Protein AF-A0A353BAT6-F1 (afdb_monomer_lite)

Structure (mmCIF, N/CA/C/O backbone):
data_AF-A0A353BAT6-F1
#
_entry.id   AF-A0A353BAT6-F1
#
loop_
_atom_site.group_PDB
_atom_site.id
_atom_site.type_symbol
_atom_site.label_atom_id
_atom_site.label_alt_id
_atom_site.label_comp_id
_atom_site.label_asym_id
_atom_site.label_entity_id
_atom_site.label_seq_id
_atom_site.pdbx_PDB_ins_code
_atom_site.Cartn_x
_atom_site.Cartn_y
_atom_site.Cartn_z
_atom_site.occupancy
_atom_site.B_iso_or_equiv
_atom_site.auth_seq_id
_atom_site.auth_comp_id
_atom_site.auth_asym_id
_atom_site.auth_atom_id
_atom_site.pdbx_PDB_model_num
ATOM 1 N N . SER A 1 1 ? 47.084 43.615 -26.517 1.00 55.78 1 SER A N 1
ATOM 2 C CA . SER A 1 1 ? 46.886 42.413 -25.676 1.00 55.78 1 SER A CA 1
ATOM 3 C C . SER A 1 1 ? 45.523 42.350 -24.973 1.00 55.78 1 SER A C 1
ATOM 5 O O . SER A 1 1 ? 45.036 41.247 -24.780 1.00 55.78 1 SER A O 1
ATOM 7 N N . LYS A 1 2 ? 44.851 43.468 -24.634 1.00 54.75 2 LYS A N 1
ATOM 8 C CA . LYS A 1 2 ? 43.545 43.453 -23.928 1.00 54.75 2 LYS A CA 1
ATOM 9 C C . LYS A 1 2 ? 42.375 42.831 -24.721 1.00 54.75 2 LYS A C 1
ATOM 11 O O . LYS A 1 2 ? 41.556 42.134 -24.139 1.00 54.75 2 LYS A O 1
ATOM 16 N N . LEU A 1 3 ? 42.340 43.017 -26.044 1.00 58.06 3 LEU A N 1
ATOM 17 C CA . LEU A 1 3 ? 41.333 42.414 -26.938 1.00 58.06 3 LEU A CA 1
ATOM 18 C C . LEU A 1 3 ? 41.473 40.888 -27.070 1.00 58.06 3 LEU A C 1
ATOM 20 O O . LEU A 1 3 ? 40.476 40.185 -27.174 1.00 58.06 3 LEU A O 1
ATOM 24 N N . LEU A 1 4 ? 42.703 40.375 -27.002 1.00 57.44 4 LEU A N 1
ATOM 25 C CA . LEU A 1 4 ? 42.977 38.941 -27.106 1.00 57.44 4 LEU A CA 1
ATOM 26 C C . LEU A 1 4 ? 42.593 38.205 -25.811 1.00 57.44 4 LEU A C 1
ATOM 28 O O . LEU A 1 4 ? 42.039 37.114 -25.862 1.00 57.44 4 LEU A O 1
ATOM 32 N N . MET A 1 5 ? 42.789 38.851 -24.655 1.00 57.47 5 MET A N 1
ATOM 33 C CA . MET A 1 5 ? 42.330 38.340 -23.357 1.00 57.47 5 MET A CA 1
ATOM 34 C C . MET A 1 5 ? 40.798 38.287 -23.253 1.00 57.47 5 MET A C 1
ATOM 36 O O . MET A 1 5 ? 40.259 37.340 -22.689 1.00 57.47 5 MET A O 1
ATOM 40 N N . ALA A 1 6 ? 40.088 39.266 -23.826 1.00 59.84 6 ALA A N 1
ATOM 41 C CA . ALA A 1 6 ? 38.624 39.270 -23.841 1.00 59.84 6 ALA A CA 1
ATOM 42 C C . ALA A 1 6 ? 38.049 38.145 -24.722 1.00 59.84 6 ALA A C 1
ATOM 44 O O . ALA A 1 6 ? 37.084 37.495 -24.334 1.00 59.84 6 ALA A O 1
ATOM 45 N N . LEU A 1 7 ? 38.677 37.865 -25.868 1.00 57.59 7 LEU A N 1
ATOM 46 C CA . LEU A 1 7 ? 38.260 36.790 -26.774 1.00 57.59 7 LEU A CA 1
ATOM 47 C C . LEU A 1 7 ? 38.462 35.396 -26.162 1.00 57.59 7 LEU A C 1
ATOM 49 O O . LEU A 1 7 ? 37.557 34.571 -26.232 1.00 57.59 7 LEU A O 1
ATOM 53 N N . VAL A 1 8 ? 39.591 35.168 -25.482 1.00 62.56 8 VAL A N 1
ATOM 54 C CA . VAL A 1 8 ? 39.873 33.900 -24.783 1.00 62.56 8 VAL A CA 1
ATOM 55 C C . VAL A 1 8 ? 38.918 33.678 -23.599 1.00 62.56 8 VAL A C 1
ATOM 57 O O . VAL A 1 8 ? 38.458 32.556 -23.378 1.00 62.56 8 VAL A O 1
ATOM 60 N N . ALA A 1 9 ? 38.555 34.740 -22.870 1.00 57.78 9 ALA A N 1
ATOM 61 C CA . ALA A 1 9 ? 37.595 34.660 -21.767 1.00 57.78 9 ALA A CA 1
ATOM 62 C C . ALA A 1 9 ? 36.164 34.337 -22.241 1.00 57.78 9 ALA A C 1
ATOM 64 O O . ALA A 1 9 ? 35.452 33.587 -21.576 1.00 57.78 9 ALA A O 1
ATOM 65 N N . ILE A 1 10 ? 35.756 34.849 -23.408 1.00 58.56 10 ILE A N 1
ATOM 66 C CA . ILE A 1 10 ? 34.433 34.575 -23.991 1.00 58.56 10 ILE A CA 1
ATOM 67 C C . ILE A 1 10 ? 34.359 33.139 -24.533 1.00 58.56 10 ILE A C 1
ATOM 69 O O . ILE A 1 10 ? 33.348 32.465 -24.342 1.00 58.56 10 ILE A O 1
ATOM 73 N N . THR A 1 11 ? 35.435 32.618 -25.132 1.00 58.03 11 THR A N 1
ATOM 74 C CA . THR A 1 11 ? 35.464 31.226 -25.615 1.00 58.03 11 THR A CA 1
ATOM 75 C C . THR A 1 11 ? 35.506 30.202 -24.478 1.00 58.03 11 THR A C 1
ATOM 77 O O . THR A 1 11 ? 34.899 29.139 -24.598 1.00 58.03 11 THR A O 1
ATOM 80 N N . ALA A 1 12 ? 36.137 30.521 -23.343 1.00 54.91 12 ALA A N 1
ATOM 81 C CA . ALA A 1 12 ? 36.239 29.610 -22.197 1.00 54.91 12 ALA A CA 1
ATOM 82 C C . ALA A 1 12 ? 34.899 29.374 -21.466 1.00 54.91 12 ALA A C 1
ATOM 84 O O . ALA A 1 12 ? 34.711 28.331 -20.846 1.00 54.91 12 ALA A O 1
ATOM 85 N N . LEU A 1 13 ? 33.938 30.299 -21.579 1.00 54.69 13 LEU A N 1
ATOM 86 C CA . LEU A 1 13 ? 32.593 30.162 -20.998 1.00 54.69 13 LEU A CA 1
ATOM 87 C C . LEU A 1 13 ? 31.660 29.251 -21.818 1.00 54.69 13 LEU A C 1
ATOM 89 O O . LEU A 1 13 ? 30.597 28.866 -21.337 1.00 54.69 13 LEU A O 1
ATOM 93 N N . SER A 1 14 ? 32.044 28.898 -23.049 1.00 54.59 14 SER A N 1
ATOM 94 C CA . SER A 1 14 ? 31.193 28.132 -23.971 1.00 54.59 14 SER A CA 1
ATOM 95 C C . SER A 1 14 ? 31.355 26.609 -23.866 1.00 54.59 14 SER A C 1
ATOM 97 O O . SER A 1 14 ? 30.465 25.870 -24.282 1.00 54.59 14 SER A O 1
ATOM 99 N N . GLN A 1 15 ? 32.446 26.120 -23.266 1.00 54.44 15 GLN A N 1
ATOM 100 C CA . GLN A 1 15 ? 32.788 24.688 -23.274 1.00 54.44 15 GLN A CA 1
ATOM 101 C C . GLN A 1 15 ? 32.347 23.918 -22.017 1.00 54.44 15 GLN A C 1
ATOM 103 O O . GLN A 1 15 ? 32.260 22.695 -22.047 1.00 54.44 15 GLN A O 1
ATOM 108 N N . THR A 1 16 ? 32.000 24.603 -20.926 1.00 56.38 16 THR A N 1
ATOM 109 C CA . THR A 1 16 ? 31.565 23.981 -19.656 1.00 56.38 16 THR A CA 1
ATOM 110 C C . THR A 1 16 ? 30.060 24.109 -19.382 1.00 56.38 16 THR A C 1
ATOM 112 O O . THR A 1 16 ? 29.566 23.587 -18.383 1.00 56.38 16 THR A O 1
ATOM 115 N N . GLY A 1 17 ? 29.302 24.761 -20.271 1.00 54.66 17 GLY A N 1
ATOM 116 C CA . GLY A 1 17 ? 27.904 25.138 -20.024 1.00 54.66 17 GLY A CA 1
ATOM 117 C C . GLY A 1 17 ? 26.850 24.059 -20.297 1.00 54.66 17 GLY A C 1
ATOM 118 O O . GLY A 1 17 ? 25.828 24.032 -19.617 1.00 54.66 17 GLY A O 1
ATOM 119 N N . CYS A 1 18 ? 27.067 23.142 -21.244 1.00 55.41 18 CYS A N 1
ATOM 120 C CA . CYS A 1 18 ? 26.008 22.196 -21.627 1.00 55.41 18 CYS A CA 1
ATOM 121 C C . CYS A 1 18 ? 25.827 21.067 -20.606 1.00 55.41 18 CYS A C 1
ATOM 123 O O . CYS A 1 18 ? 24.697 20.731 -20.269 1.00 55.41 18 CYS A O 1
ATOM 125 N N . SER A 1 19 ? 26.911 20.528 -20.045 1.00 61.25 19 SER A N 1
ATOM 126 C CA . SER A 1 19 ? 26.825 19.424 -19.080 1.00 61.25 19 SER A CA 1
ATOM 127 C C . SER A 1 19 ? 26.261 19.874 -17.732 1.00 61.25 19 SER A C 1
ATOM 129 O O . SER A 1 19 ? 25.495 19.142 -17.121 1.00 61.25 19 SER A O 1
ATOM 131 N N . VAL A 1 20 ? 26.579 21.088 -17.269 1.00 62.16 20 VAL A N 1
ATOM 132 C CA . VAL A 1 20 ? 26.078 21.612 -15.984 1.00 62.16 20 VAL A CA 1
ATOM 133 C C . VAL A 1 20 ? 24.604 22.007 -16.082 1.00 62.16 20 VAL A C 1
ATOM 135 O O . VAL A 1 20 ? 23.833 21.704 -15.175 1.00 62.16 20 VAL A O 1
ATOM 138 N N . VAL A 1 21 ? 24.183 22.614 -17.197 1.00 60.53 21 VAL A N 1
ATOM 139 C CA . VAL A 1 21 ? 22.768 22.940 -17.435 1.00 60.53 21 VAL A CA 1
ATOM 140 C C . VAL A 1 21 ? 21.954 21.677 -17.717 1.00 60.53 21 VAL A C 1
ATOM 142 O O . VAL A 1 21 ? 20.852 21.556 -17.193 1.00 60.53 21 VAL A O 1
ATOM 145 N N . HIS A 1 22 ? 22.495 20.700 -18.454 1.00 59.00 22 HIS A N 1
ATOM 146 C CA . HIS A 1 22 ? 21.831 19.413 -18.671 1.00 59.00 22 HIS A CA 1
ATOM 147 C C . HIS A 1 22 ? 21.697 18.628 -17.366 1.00 59.00 22 HIS A C 1
ATOM 149 O O . HIS A 1 22 ? 20.592 18.193 -17.063 1.00 59.00 22 HIS A O 1
ATOM 155 N N . ASN A 1 23 ? 22.761 18.520 -16.558 1.00 62.47 23 ASN A N 1
ATOM 156 C CA . ASN A 1 23 ? 22.737 17.838 -15.258 1.00 62.47 23 ASN A CA 1
ATOM 157 C C . ASN A 1 23 ? 21.857 18.566 -14.233 1.00 62.47 23 ASN A C 1
ATOM 159 O O . ASN A 1 23 ? 21.165 17.919 -13.455 1.00 62.47 23 ASN A O 1
ATOM 163 N N . GLY A 1 24 ? 21.839 19.903 -14.242 1.00 60.44 24 GLY A N 1
ATOM 164 C CA . GLY A 1 24 ? 20.948 20.709 -13.406 1.00 60.44 24 GLY A CA 1
ATOM 165 C C . GLY A 1 24 ? 19.482 20.574 -13.820 1.00 60.44 24 GLY A C 1
ATOM 166 O O . GLY A 1 24 ? 18.617 20.378 -12.970 1.00 60.44 24 GLY A O 1
ATOM 167 N N . TYR A 1 25 ? 19.200 20.592 -15.126 1.00 61.31 25 TYR A N 1
ATOM 168 C CA . TYR A 1 25 ? 17.867 20.334 -15.668 1.00 61.31 25 TYR A CA 1
ATOM 169 C C . TYR A 1 25 ? 17.416 18.907 -15.354 1.00 61.31 25 TYR A C 1
ATOM 171 O O . TYR A 1 25 ? 16.316 18.740 -14.848 1.00 61.31 25 TYR A O 1
ATOM 179 N N . THR A 1 26 ? 18.268 17.890 -15.537 1.00 60.00 26 THR A N 1
ATOM 180 C CA . THR A 1 26 ? 17.927 16.508 -15.154 1.00 60.00 26 THR A CA 1
ATOM 181 C C . THR A 1 26 ? 17.758 16.350 -13.651 1.00 60.00 26 THR A C 1
ATOM 183 O O . THR A 1 26 ? 16.855 15.635 -13.239 1.00 60.00 26 THR A O 1
ATOM 186 N N . ALA A 1 27 ? 18.559 17.014 -12.816 1.00 60.03 27 ALA A N 1
ATOM 187 C CA . ALA A 1 27 ? 18.378 16.995 -11.364 1.00 60.03 27 ALA A CA 1
ATOM 188 C C . ALA A 1 27 ? 17.037 17.620 -10.944 1.00 60.03 27 ALA A C 1
ATOM 190 O O . ALA A 1 27 ? 16.387 17.117 -10.031 1.00 60.03 27 ALA A O 1
ATOM 191 N N . LEU A 1 28 ? 16.593 18.665 -11.651 1.00 56.09 28 LEU A N 1
ATOM 192 C CA . LEU A 1 28 ? 15.302 19.314 -11.436 1.00 56.09 28 LEU A CA 1
ATOM 193 C C . LEU A 1 28 ? 14.130 18.585 -12.112 1.00 56.09 28 LEU A C 1
ATOM 195 O O . LEU A 1 28 ? 13.014 18.693 -11.641 1.00 56.09 28 LEU A O 1
ATOM 199 N N . THR A 1 29 ? 14.297 17.832 -13.198 1.00 57.88 29 THR A N 1
ATOM 200 C CA . THR A 1 29 ? 13.184 17.081 -13.818 1.00 57.88 29 THR A CA 1
ATOM 201 C C . THR A 1 29 ? 13.054 15.662 -13.284 1.00 57.88 29 THR A C 1
ATOM 203 O O . THR A 1 29 ? 11.968 15.095 -13.325 1.00 57.88 29 THR A O 1
ATOM 206 N N . ARG A 1 30 ? 14.112 15.114 -12.676 1.00 55.62 30 ARG A N 1
ATOM 207 C CA . ARG A 1 30 ? 14.091 13.887 -11.855 1.00 55.62 30 ARG A CA 1
ATOM 208 C C . ARG A 1 30 ? 13.416 14.114 -10.485 1.00 55.62 30 ARG A C 1
ATOM 210 O O . ARG A 1 30 ? 13.585 13.321 -9.565 1.00 55.62 30 ARG A O 1
ATOM 217 N N . ASN A 1 31 ? 12.665 15.215 -10.379 1.00 55.59 31 ASN A N 1
ATOM 218 C CA . ASN A 1 31 ? 11.924 15.744 -9.241 1.00 55.59 31 ASN A CA 1
ATOM 219 C C . ASN A 1 31 ? 11.005 14.690 -8.599 1.00 55.59 31 ASN A C 1
ATOM 221 O O . ASN A 1 31 ? 9.977 14.306 -9.161 1.00 55.59 31 ASN A O 1
ATOM 225 N N . GLY A 1 32 ? 11.360 14.285 -7.378 1.00 59.75 32 GLY A N 1
ATOM 226 C CA . GLY A 1 32 ? 10.663 13.264 -6.593 1.00 59.75 32 GLY A CA 1
ATOM 227 C C . GLY A 1 32 ? 9.208 13.597 -6.260 1.00 59.75 32 GLY A C 1
ATOM 228 O O . GLY A 1 32 ? 8.381 12.703 -6.216 1.00 59.75 32 GLY A O 1
ATOM 229 N N . THR A 1 33 ? 8.821 14.869 -6.146 1.00 60.47 33 THR A N 1
ATOM 230 C CA . THR A 1 33 ? 7.466 15.232 -5.684 1.00 60.47 33 THR A CA 1
ATOM 231 C C . THR A 1 33 ? 6.354 14.937 -6.694 1.00 60.47 33 THR A C 1
ATOM 233 O O . THR A 1 33 ? 5.280 14.462 -6.318 1.00 60.47 33 THR A O 1
ATOM 236 N N . TRP A 1 34 ? 6.585 15.179 -7.986 1.00 66.44 34 TRP A N 1
ATOM 237 C CA . TRP A 1 34 ? 5.597 14.852 -9.023 1.00 66.44 34 TRP A CA 1
ATOM 238 C C . TRP A 1 34 ? 5.517 13.347 -9.265 1.00 66.44 34 TRP A C 1
ATOM 240 O O . TRP A 1 34 ? 4.429 12.811 -9.446 1.00 66.44 34 TRP A O 1
ATOM 250 N N . ASN A 1 35 ? 6.650 12.649 -9.209 1.00 70.69 35 ASN A N 1
ATOM 251 C CA . ASN A 1 35 ? 6.657 11.200 -9.345 1.00 70.69 35 ASN A CA 1
ATOM 252 C C . ASN A 1 35 ? 5.929 10.521 -8.170 1.00 70.69 35 ASN A C 1
ATOM 254 O O . ASN A 1 35 ? 5.052 9.686 -8.390 1.00 70.69 35 ASN A O 1
ATOM 258 N N . ASP A 1 36 ? 6.206 10.945 -6.936 1.00 75.06 36 ASP A N 1
ATOM 259 C CA . ASP A 1 36 ? 5.604 10.368 -5.730 1.00 75.06 36 ASP A CA 1
ATOM 260 C C . ASP A 1 36 ? 4.089 10.605 -5.682 1.00 75.06 36 ASP A C 1
ATOM 262 O O . ASP A 1 36 ? 3.314 9.692 -5.390 1.00 75.06 36 ASP A O 1
ATOM 266 N N . THR A 1 37 ? 3.630 11.807 -6.047 1.00 82.25 37 THR A N 1
ATOM 267 C CA . THR A 1 37 ? 2.189 12.108 -6.094 1.00 82.25 37 THR A CA 1
ATOM 268 C C . THR A 1 37 ? 1.457 11.271 -7.143 1.00 82.25 37 THR A C 1
ATOM 270 O O . THR A 1 37 ? 0.371 10.756 -6.865 1.00 82.25 37 THR A O 1
ATOM 273 N N . VAL A 1 38 ? 2.047 11.069 -8.325 1.00 86.31 38 VAL A N 1
ATOM 274 C CA . VAL A 1 38 ? 1.451 10.242 -9.386 1.00 86.31 38 VAL A CA 1
ATOM 275 C C . VAL A 1 38 ? 1.397 8.767 -8.975 1.00 86.31 38 VAL A C 1
ATOM 277 O O . VAL A 1 38 ? 0.369 8.117 -9.186 1.00 86.31 38 VAL A O 1
ATOM 280 N N . VAL A 1 39 ? 2.445 8.241 -8.333 1.00 86.69 39 VAL A N 1
ATOM 281 C CA . VAL A 1 39 ? 2.467 6.862 -7.814 1.00 86.69 39 VAL A CA 1
ATOM 282 C C . VAL A 1 39 ? 1.402 6.661 -6.732 1.00 86.69 39 VAL A C 1
ATOM 284 O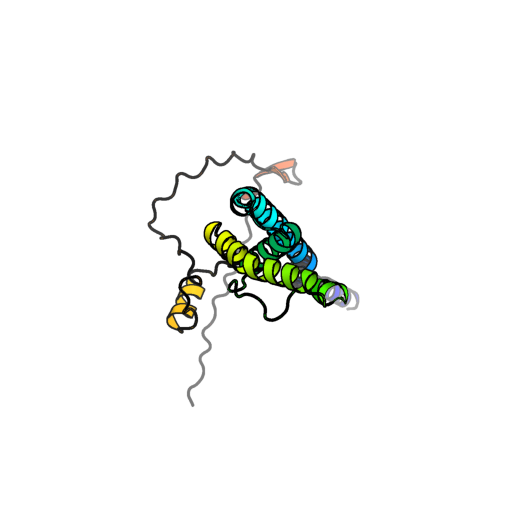 O . VAL A 1 39 ? 0.639 5.694 -6.801 1.00 86.69 39 VAL A O 1
ATOM 287 N N . VAL A 1 40 ? 1.261 7.598 -5.788 1.00 88.25 40 VAL A N 1
ATOM 288 C CA . VAL A 1 40 ? 0.217 7.542 -4.749 1.00 88.25 40 VAL A CA 1
ATOM 289 C C . VAL A 1 40 ? -1.185 7.548 -5.367 1.00 88.25 40 VAL A C 1
ATOM 291 O O . VAL A 1 40 ? -2.033 6.729 -5.002 1.00 88.25 40 VAL A O 1
ATOM 294 N N . LEU A 1 41 ? -1.445 8.423 -6.343 1.00 90.69 41 LEU A N 1
ATOM 295 C CA . LEU A 1 41 ? -2.741 8.491 -7.029 1.00 90.69 41 LEU A CA 1
ATOM 296 C C . LEU A 1 41 ? -3.058 7.211 -7.813 1.00 90.69 41 LEU A C 1
ATOM 298 O O . LEU A 1 41 ? -4.201 6.732 -7.785 1.00 90.69 41 LEU A O 1
ATOM 302 N N . ARG A 1 42 ? -2.054 6.635 -8.485 1.00 92.19 42 ARG A N 1
ATOM 303 C CA . ARG A 1 42 ? -2.158 5.344 -9.177 1.00 92.19 42 ARG A CA 1
ATOM 304 C C . ARG A 1 42 ? -2.552 4.244 -8.194 1.00 92.19 42 ARG A C 1
ATOM 306 O O . ARG A 1 42 ? -3.560 3.568 -8.408 1.00 92.19 42 ARG A O 1
ATOM 313 N N . ASN A 1 43 ? -1.798 4.106 -7.104 1.00 93.25 43 ASN A N 1
ATOM 314 C CA . ASN A 1 43 ? -2.005 3.067 -6.097 1.00 93.25 43 ASN A CA 1
ATOM 315 C C . ASN A 1 43 ? -3.395 3.191 -5.453 1.00 93.25 43 ASN A C 1
ATOM 317 O O . ASN A 1 43 ? -4.128 2.204 -5.371 1.00 93.25 43 ASN A O 1
ATOM 321 N N . ARG A 1 44 ? -3.823 4.417 -5.125 1.00 93.38 44 ARG A N 1
ATOM 322 C CA . ARG A 1 44 ? -5.166 4.709 -4.597 1.00 93.38 44 ARG A CA 1
ATOM 323 C C . ARG A 1 44 ? -6.288 4.346 -5.571 1.00 93.38 44 ARG A C 1
ATOM 325 O O . ARG A 1 44 ? -7.330 3.824 -5.174 1.00 93.38 44 ARG A O 1
ATOM 332 N N . SER A 1 45 ? -6.094 4.623 -6.858 1.00 94.50 45 SER A N 1
ATOM 333 C CA . SER A 1 45 ? -7.085 4.300 -7.889 1.00 94.50 45 SER A CA 1
ATOM 334 C C . SER A 1 45 ? -7.233 2.790 -8.076 1.00 94.50 45 SER A C 1
ATOM 336 O O . SER A 1 45 ? -8.344 2.294 -8.271 1.00 94.50 45 SER A O 1
ATOM 338 N N . PHE A 1 46 ? -6.134 2.039 -8.004 1.00 94.56 46 PHE A N 1
ATOM 339 C CA . PHE A 1 46 ? -6.175 0.582 -8.113 1.00 94.56 46 PHE A CA 1
ATOM 340 C C . PHE A 1 46 ? -6.713 -0.093 -6.866 1.00 94.56 46 PHE A C 1
ATOM 342 O O . PHE A 1 46 ? -7.550 -0.983 -7.011 1.00 94.56 46 PHE A O 1
ATOM 349 N N . SER A 1 47 ? -6.357 0.381 -5.672 1.00 95.31 47 SER A N 1
ATOM 350 C CA . SER A 1 47 ? -6.913 -0.146 -4.423 1.00 95.31 47 SER A CA 1
ATOM 351 C C . SER A 1 47 ? -8.440 -0.032 -4.413 1.00 95.31 47 SER A C 1
ATOM 353 O O . SER A 1 47 ? -9.147 -0.991 -4.095 1.00 95.31 47 SER A O 1
ATOM 355 N N . MET A 1 48 ? -8.975 1.101 -4.880 1.00 95.44 48 MET A N 1
ATOM 356 C CA . MET A 1 48 ? -10.417 1.312 -4.997 1.00 95.44 48 MET A CA 1
ATOM 357 C C . MET A 1 48 ? -11.064 0.413 -6.060 1.00 95.44 48 MET A C 1
ATOM 359 O O . MET A 1 48 ? -12.120 -0.173 -5.813 1.00 95.44 48 MET A O 1
ATOM 363 N N . LYS A 1 49 ? -10.434 0.240 -7.230 1.00 95.75 49 LYS A N 1
ATOM 364 C CA . LYS A 1 49 ? -10.922 -0.697 -8.260 1.00 95.75 49 LYS A CA 1
ATOM 365 C C . LYS A 1 49 ? -10.928 -2.141 -7.750 1.00 95.75 49 LYS A C 1
ATOM 367 O O . LYS A 1 49 ? -11.920 -2.848 -7.935 1.00 95.75 49 LYS A O 1
ATOM 372 N N . ALA A 1 50 ? -9.857 -2.570 -7.088 1.00 95.62 50 ALA A N 1
ATOM 373 C CA . ALA A 1 50 ? -9.733 -3.896 -6.496 1.00 95.62 50 ALA A CA 1
ATOM 374 C C . ALA A 1 50 ? -10.796 -4.128 -5.416 1.00 95.62 50 ALA A C 1
ATOM 376 O O . ALA A 1 50 ? -11.432 -5.185 -5.409 1.00 95.62 50 ALA A O 1
ATOM 377 N N . TRP A 1 51 ? -11.063 -3.120 -4.580 1.00 96.06 51 TRP A N 1
ATOM 378 C CA . TRP A 1 51 ? -12.159 -3.152 -3.618 1.00 96.06 51 TRP A CA 1
ATOM 379 C C . TRP A 1 51 ? -13.508 -3.333 -4.313 1.00 96.06 51 TRP A C 1
ATOM 381 O O . TRP A 1 51 ? -14.243 -4.260 -3.990 1.00 96.06 51 TRP A O 1
ATOM 391 N N . HIS A 1 52 ? -13.836 -2.523 -5.323 1.00 95.75 52 HIS A N 1
ATOM 392 C CA . HIS A 1 52 ? -15.124 -2.630 -6.016 1.00 95.75 52 HIS A CA 1
ATOM 393 C C . HIS A 1 52 ? -15.354 -3.989 -6.683 1.00 95.75 52 HIS A C 1
ATOM 395 O O . HIS A 1 52 ? -16.484 -4.479 -6.676 1.00 95.75 52 HIS A O 1
ATOM 401 N N . ARG A 1 53 ? -14.298 -4.627 -7.200 1.00 95.00 53 ARG A N 1
ATOM 402 C CA . ARG A 1 53 ? -14.368 -5.987 -7.757 1.00 95.00 53 ARG A CA 1
ATOM 403 C C . ARG A 1 53 ? -14.677 -7.039 -6.692 1.00 95.00 53 ARG A C 1
ATOM 405 O O . ARG A 1 53 ? -15.348 -8.022 -6.985 1.00 95.00 53 ARG A O 1
ATOM 412 N N . ARG A 1 54 ? -14.201 -6.844 -5.459 1.00 94.12 54 ARG A N 1
ATOM 413 C CA . ARG A 1 54 ? -14.170 -7.873 -4.405 1.00 94.12 54 ARG A CA 1
ATOM 414 C C . ARG A 1 54 ? -15.146 -7.608 -3.246 1.00 94.12 54 ARG A C 1
ATOM 416 O O . ARG A 1 54 ? -15.457 -8.539 -2.509 1.00 94.12 54 ARG A O 1
ATOM 423 N N . LYS A 1 55 ? -15.710 -6.397 -3.126 1.00 93.69 55 LYS A N 1
ATOM 424 C CA . LYS A 1 55 ? -16.591 -5.961 -2.019 1.00 93.69 55 LYS A CA 1
ATOM 425 C C . LYS A 1 55 ? -17.809 -6.858 -1.798 1.00 93.69 55 LYS A C 1
ATOM 427 O O . LYS A 1 55 ? -18.283 -6.986 -0.677 1.00 93.69 55 LYS A O 1
ATOM 432 N N . HIS A 1 56 ? -18.302 -7.506 -2.855 1.00 92.38 56 HIS A N 1
ATOM 433 C CA . HIS A 1 56 ? -19.448 -8.413 -2.777 1.00 92.38 56 HIS A CA 1
ATOM 434 C C . HIS A 1 56 ? -19.180 -9.626 -1.870 1.00 92.38 56 HIS A C 1
ATOM 436 O O . HIS A 1 56 ? -20.118 -10.165 -1.293 1.00 92.38 56 HIS A O 1
ATOM 442 N N . ARG A 1 57 ? -17.910 -10.021 -1.693 1.00 92.00 57 ARG A N 1
ATOM 443 C CA . ARG A 1 57 ? -17.504 -11.124 -0.806 1.00 92.00 57 ARG A CA 1
ATOM 444 C C . ARG A 1 57 ? -17.542 -10.756 0.676 1.00 92.00 57 ARG A C 1
ATOM 446 O O . ARG A 1 57 ? -17.582 -11.643 1.518 1.00 92.00 57 ARG A O 1
ATOM 453 N N . PHE A 1 58 ? -17.568 -9.463 0.985 1.00 91.25 58 PHE A N 1
ATOM 454 C CA . PHE A 1 58 ? -17.508 -8.925 2.345 1.00 91.25 58 PHE A CA 1
ATOM 455 C C . PHE A 1 58 ? -18.831 -8.264 2.758 1.00 91.25 58 PHE A C 1
ATOM 457 O O . PHE A 1 58 ? -18.872 -7.421 3.647 1.00 91.25 58 PHE A O 1
ATOM 464 N N . CYS A 1 59 ? -19.946 -8.648 2.123 1.00 88.00 59 CYS A N 1
ATOM 465 C CA . CYS A 1 59 ? -21.259 -8.042 2.357 1.00 88.00 59 CYS A CA 1
ATOM 466 C C . CYS A 1 59 ? -21.797 -8.234 3.786 1.00 88.00 59 CYS A C 1
ATOM 468 O O . CYS A 1 59 ? -22.635 -7.454 4.228 1.00 88.00 59 CYS A O 1
ATOM 470 N N . ARG A 1 60 ? -21.304 -9.253 4.500 1.00 89.62 60 ARG A N 1
ATOM 471 C CA . ARG A 1 60 ? -21.684 -9.580 5.882 1.00 89.62 60 ARG A CA 1
ATOM 472 C C . ARG A 1 60 ? -20.864 -8.842 6.938 1.00 89.62 60 ARG A C 1
ATOM 474 O O . ARG A 1 60 ? -21.179 -8.959 8.118 1.00 89.62 60 ARG A O 1
ATOM 481 N N . GLU A 1 61 ? -19.832 -8.106 6.533 1.00 91.12 61 GLU A N 1
ATOM 482 C CA . GLU A 1 61 ? -19.011 -7.348 7.468 1.00 91.12 61 GLU A CA 1
ATOM 483 C C . GLU A 1 61 ? -19.805 -6.164 8.027 1.00 91.12 61 GLU A C 1
ATOM 485 O O . GLU A 1 61 ? -20.395 -5.387 7.271 1.00 91.12 61 GLU A O 1
ATOM 490 N N . LYS A 1 62 ? -19.824 -6.016 9.356 1.00 93.12 62 LYS A N 1
ATOM 491 C CA . LYS A 1 62 ? -20.609 -4.969 10.026 1.00 93.12 62 LYS A CA 1
ATOM 492 C C . LYS A 1 62 ? -19.993 -3.591 9.796 1.00 93.12 62 LYS A C 1
ATOM 494 O O . LYS A 1 62 ? -20.709 -2.627 9.533 1.00 93.12 62 LYS A O 1
ATOM 499 N N . TYR A 1 63 ? -18.667 -3.499 9.867 1.00 94.31 63 TYR A N 1
ATOM 500 C CA . TYR A 1 63 ? -17.925 -2.243 9.747 1.00 94.31 63 TYR A CA 1
ATOM 501 C C . TYR A 1 63 ? -17.298 -2.101 8.355 1.00 94.31 63 TYR A C 1
ATOM 503 O O . TYR A 1 63 ? -16.088 -1.952 8.209 1.00 94.31 63 TYR A O 1
ATOM 511 N N . GLN A 1 64 ? -18.126 -2.131 7.303 1.00 93.69 64 GLN A N 1
ATOM 512 C CA . GLN A 1 64 ? -17.634 -2.129 5.915 1.00 93.69 64 GLN A CA 1
ATOM 513 C C . GLN A 1 64 ? -16.737 -0.944 5.557 1.00 93.69 64 GLN A C 1
ATOM 515 O O . GLN A 1 64 ? -15.860 -1.078 4.707 1.00 93.69 64 GLN A O 1
ATOM 520 N N . ARG A 1 65 ? -16.956 0.226 6.165 1.00 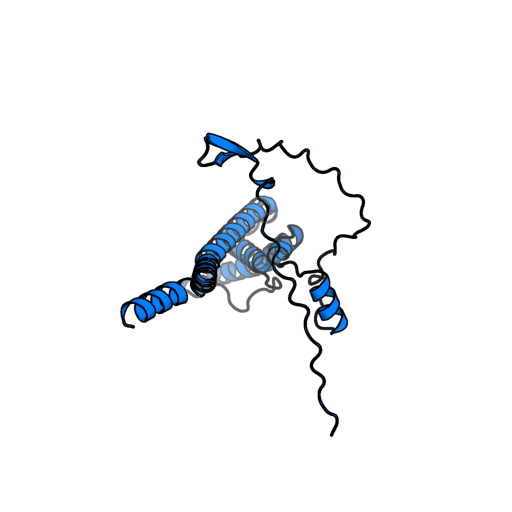94.06 65 ARG A N 1
ATOM 521 C CA . ARG A 1 65 ? -16.135 1.412 5.899 1.00 94.06 65 ARG A CA 1
ATOM 522 C C . ARG A 1 65 ? -14.698 1.199 6.375 1.00 94.06 65 ARG A C 1
ATOM 524 O O . ARG A 1 65 ? -13.769 1.442 5.610 1.00 94.06 65 ARG A O 1
ATOM 531 N N . ASP A 1 66 ? -14.538 0.724 7.605 1.00 95.75 66 ASP A N 1
ATOM 532 C CA . ASP A 1 66 ? -13.238 0.480 8.234 1.00 95.75 66 ASP A CA 1
ATOM 533 C C . ASP A 1 66 ? -12.549 -0.742 7.617 1.00 95.75 66 ASP A C 1
ATOM 535 O O . ASP A 1 66 ? -11.351 -0.713 7.343 1.00 95.75 66 ASP A O 1
ATOM 539 N N . PHE A 1 67 ? -13.331 -1.759 7.244 1.00 96.38 67 PHE A N 1
ATOM 540 C CA . PHE A 1 67 ? -12.851 -2.885 6.449 1.00 96.38 67 PHE A CA 1
ATOM 541 C C . PHE A 1 67 ? -12.341 -2.435 5.068 1.00 96.38 67 PHE A C 1
ATOM 543 O O . PHE A 1 67 ? -11.246 -2.795 4.650 1.00 96.38 67 PHE A O 1
ATOM 550 N N . CYS A 1 68 ? -13.088 -1.593 4.348 1.00 95.88 68 CYS A N 1
ATOM 551 C CA . CYS A 1 68 ? -12.641 -1.022 3.074 1.00 95.88 68 CYS A CA 1
ATOM 552 C C . CYS A 1 68 ? -11.344 -0.216 3.240 1.00 95.88 68 CYS A C 1
ATOM 554 O O . CYS A 1 68 ? -10.442 -0.320 2.408 1.00 95.88 68 CYS A O 1
ATOM 556 N N . ALA A 1 69 ? -11.232 0.570 4.315 1.00 96.06 69 ALA A N 1
ATOM 557 C CA . ALA A 1 69 ? -10.021 1.324 4.618 1.00 96.06 69 ALA A CA 1
ATOM 558 C C . ALA A 1 69 ? -8.816 0.396 4.850 1.00 96.06 69 ALA A C 1
ATOM 560 O O . ALA A 1 69 ? -7.764 0.631 4.257 1.00 96.06 69 ALA A O 1
ATOM 561 N N . GLY A 1 70 ? -8.983 -0.685 5.618 1.00 96.38 70 GLY A N 1
ATOM 562 C CA . GLY A 1 70 ? -7.934 -1.684 5.849 1.00 96.38 70 GLY A CA 1
ATOM 563 C C . GLY A 1 70 ? -7.536 -2.428 4.579 1.00 96.38 70 GLY A C 1
ATOM 564 O O . GLY A 1 70 ? -6.353 -2.525 4.260 1.00 96.38 70 GLY A O 1
ATOM 565 N N . PHE A 1 71 ? -8.518 -2.854 3.780 1.00 97.12 71 PHE A N 1
ATOM 566 C CA . PHE A 1 71 ? -8.282 -3.483 2.479 1.00 97.12 71 PHE A CA 1
ATOM 567 C C . PHE A 1 71 ? -7.468 -2.573 1.555 1.00 97.12 71 PHE A C 1
ATOM 569 O O . PHE A 1 71 ? -6.509 -2.999 0.915 1.00 97.12 71 PHE A O 1
ATOM 576 N N . ARG A 1 72 ? -7.837 -1.293 1.471 1.00 96.44 72 ARG A N 1
ATOM 577 C CA . ARG A 1 72 ? -7.117 -0.342 0.625 1.00 96.44 72 ARG A CA 1
ATOM 578 C C . ARG A 1 72 ? -5.704 -0.084 1.135 1.00 96.44 72 ARG A C 1
ATOM 580 O O . ARG A 1 72 ? -4.798 -0.044 0.313 1.00 96.44 72 ARG A O 1
ATOM 587 N N . ALA A 1 73 ? -5.516 0.026 2.450 1.00 95.62 73 ALA A N 1
ATOM 588 C CA . ALA A 1 73 ? -4.199 0.202 3.055 1.00 95.62 73 ALA A CA 1
ATOM 589 C C . ALA A 1 73 ? -3.261 -0.975 2.745 1.00 95.62 73 ALA A C 1
ATOM 591 O O . ALA A 1 73 ? -2.138 -0.750 2.302 1.00 95.62 73 ALA A O 1
ATOM 592 N N . GLY A 1 74 ? -3.736 -2.218 2.881 1.00 95.25 74 GLY A N 1
ATOM 593 C CA . GLY A 1 74 ? -2.947 -3.405 2.530 1.00 95.25 74 GLY A CA 1
ATOM 594 C C . GLY A 1 74 ? -2.589 -3.465 1.045 1.00 95.25 74 GLY A C 1
ATOM 595 O O . GLY A 1 74 ? -1.454 -3.772 0.685 1.00 95.25 74 GLY A O 1
ATOM 596 N N . TYR A 1 75 ? -3.530 -3.097 0.170 1.00 96.12 75 TYR A N 1
ATOM 597 C CA . TYR A 1 75 ? -3.275 -3.030 -1.270 1.00 96.12 75 TYR A CA 1
ATOM 598 C C . TYR A 1 75 ? -2.230 -1.962 -1.616 1.00 96.12 75 TYR A C 1
ATOM 600 O O . TYR A 1 75 ? -1.311 -2.208 -2.391 1.00 96.12 75 TYR A O 1
ATOM 608 N N . GLU A 1 76 ? -2.375 -0.762 -1.048 1.00 94.56 76 GLU A N 1
ATOM 609 C CA . GLU A 1 76 ? -1.470 0.366 -1.273 1.00 94.56 76 GLU A CA 1
ATOM 610 C C . GLU A 1 76 ? -0.066 0.083 -0.709 1.00 94.56 76 GLU A C 1
ATOM 612 O O . GLU A 1 76 ? 0.911 0.503 -1.327 1.00 94.56 76 GLU A O 1
ATOM 617 N N . ALA A 1 77 ? 0.055 -0.682 0.384 1.00 92.69 77 ALA A N 1
ATOM 618 C CA . ALA A 1 77 ? 1.337 -1.114 0.945 1.00 92.69 77 ALA A CA 1
ATOM 619 C C . ALA A 1 77 ? 2.119 -2.004 -0.035 1.00 92.69 77 ALA A C 1
ATOM 621 O O . ALA A 1 77 ? 3.245 -1.670 -0.413 1.00 92.69 77 ALA A O 1
ATOM 622 N N . VAL A 1 78 ? 1.497 -3.074 -0.538 1.00 93.00 78 VAL A N 1
ATOM 623 C CA . VAL A 1 78 ? 2.112 -3.958 -1.546 1.00 93.00 78 VAL A CA 1
ATOM 624 C C . VAL A 1 78 ? 2.391 -3.199 -2.845 1.00 93.00 78 VAL A C 1
ATOM 626 O O . VAL A 1 78 ? 3.478 -3.290 -3.413 1.00 93.00 78 VAL A O 1
ATOM 629 N N . ALA A 1 79 ? 1.452 -2.354 -3.282 1.00 91.25 79 ALA A N 1
ATOM 630 C CA . ALA A 1 79 ? 1.621 -1.496 -4.454 1.00 91.25 79 ALA A CA 1
ATOM 631 C C . ALA A 1 79 ? 2.681 -0.399 -4.275 1.00 91.25 79 ALA A C 1
ATOM 633 O O . ALA A 1 79 ? 2.977 0.302 -5.241 1.00 91.25 79 ALA A O 1
ATOM 634 N N . SER A 1 80 ? 3.237 -0.220 -3.075 1.00 88.38 80 SER A N 1
ATOM 635 C CA . SER A 1 80 ? 4.364 0.679 -2.784 1.00 88.38 80 SER A CA 1
ATOM 636 C C . SER A 1 80 ? 5.674 -0.085 -2.543 1.00 88.38 80 SER A C 1
ATOM 638 O O . SER A 1 80 ? 6.710 0.539 -2.351 1.00 88.38 80 SER A O 1
ATOM 640 N N . GLY A 1 81 ? 5.652 -1.422 -2.616 1.00 85.94 81 GLY A N 1
ATOM 641 C CA . GLY A 1 81 ? 6.827 -2.281 -2.443 1.00 85.94 81 GLY A CA 1
ATOM 642 C C . GLY A 1 81 ? 7.022 -2.843 -1.032 1.00 85.94 81 GLY A C 1
ATOM 643 O O . GLY A 1 81 ? 8.092 -3.375 -0.755 1.00 85.94 81 GLY A O 1
ATOM 644 N N . SER A 1 82 ? 6.029 -2.740 -0.139 1.00 85.75 82 SER A N 1
ATOM 645 C CA . SER A 1 82 ? 6.050 -3.478 1.133 1.00 85.75 82 SER A CA 1
ATOM 646 C C . SER A 1 82 ? 5.705 -4.955 0.913 1.00 85.75 82 SER A C 1
ATOM 648 O O . SER A 1 82 ? 5.039 -5.330 -0.050 1.00 85.75 82 SER A O 1
ATOM 650 N N . ASP A 1 83 ? 6.154 -5.780 1.851 1.00 84.00 83 ASP A N 1
ATOM 651 C CA . ASP A 1 83 ? 5.852 -7.203 2.018 1.00 84.00 83 ASP A CA 1
ATOM 652 C C . ASP A 1 83 ? 4.369 -7.534 2.278 1.00 84.00 83 ASP A C 1
ATOM 654 O O . ASP A 1 83 ? 4.009 -8.705 2.353 1.00 84.00 83 ASP A O 1
ATOM 658 N N . GLY A 1 84 ? 3.496 -6.532 2.432 1.00 84.50 84 GLY A N 1
ATOM 659 C CA . GLY A 1 84 ? 2.081 -6.758 2.727 1.00 84.50 84 GLY A CA 1
ATOM 660 C C . GLY A 1 84 ? 1.824 -7.242 4.156 1.00 84.50 84 GLY A C 1
ATOM 661 O O . GLY A 1 84 ? 0.706 -7.662 4.468 1.00 84.50 84 GLY A O 1
ATOM 662 N N . CYS A 1 85 ? 2.824 -7.156 5.039 1.00 90.44 85 CYS A N 1
ATOM 663 C CA . CYS A 1 85 ? 2.653 -7.445 6.453 1.00 90.44 85 CYS A CA 1
ATOM 664 C C . CYS A 1 85 ? 1.757 -6.394 7.111 1.00 90.44 85 CYS A C 1
ATOM 666 O O . CYS A 1 85 ? 1.836 -5.195 6.839 1.00 90.44 85 CYS A O 1
ATOM 668 N N . THR A 1 86 ? 0.883 -6.858 8.002 1.00 92.12 86 THR A N 1
ATOM 669 C CA . THR A 1 86 ? -0.020 -5.967 8.734 1.00 92.12 86 THR A CA 1
ATOM 670 C C . THR A 1 86 ? 0.798 -5.084 9.683 1.00 92.12 86 THR A C 1
ATOM 672 O O . THR A 1 86 ? 1.625 -5.616 10.426 1.00 92.12 86 THR A O 1
ATOM 675 N N . PRO A 1 87 ? 0.608 -3.753 9.678 1.00 92.00 87 PRO A N 1
ATOM 676 C CA . PRO A 1 87 ? 1.401 -2.862 10.515 1.00 92.00 87 PRO A CA 1
ATOM 677 C C . PRO A 1 87 ? 1.101 -3.082 12.001 1.00 92.00 87 PRO A C 1
ATOM 679 O O . PRO A 1 87 ? 0.011 -3.509 12.371 1.00 92.00 87 PRO A O 1
ATOM 682 N N . ALA A 1 88 ? 2.064 -2.744 12.862 1.00 91.31 88 ALA A N 1
ATOM 683 C CA . ALA A 1 88 ? 1.920 -2.895 14.313 1.00 91.31 88 ALA A CA 1
ATOM 684 C C . ALA A 1 88 ? 0.855 -1.963 14.920 1.00 91.31 88 ALA A C 1
ATOM 686 O O . ALA A 1 88 ? 0.245 -2.291 15.937 1.00 91.31 88 ALA A O 1
ATOM 687 N N . PHE A 1 89 ? 0.646 -0.800 14.300 1.00 92.38 89 PHE A N 1
ATOM 688 C CA . PHE A 1 89 ? -0.332 0.192 14.728 1.00 92.38 89 PHE A CA 1
ATOM 689 C C . PHE A 1 89 ? -1.243 0.562 13.558 1.00 92.38 89 PHE A C 1
ATOM 691 O O . PHE A 1 89 ? -0.770 0.630 12.418 1.00 92.38 89 PHE A O 1
ATOM 698 N N . PRO A 1 90 ? -2.536 0.829 13.819 1.00 90.81 90 PRO A N 1
ATOM 699 C CA . PRO A 1 90 ? -3.434 1.286 12.778 1.00 90.81 90 PRO A CA 1
ATOM 700 C C . PRO A 1 90 ? -3.119 2.756 12.447 1.00 90.81 90 PRO A C 1
ATOM 702 O O . PRO A 1 90 ? -2.367 3.405 13.180 1.00 90.81 90 PRO A O 1
ATOM 705 N N . PRO A 1 91 ? -3.707 3.312 11.378 1.00 91.88 91 PRO A N 1
ATOM 706 C CA . PRO A 1 91 ? -3.619 4.734 11.065 1.00 91.88 91 PRO A CA 1
ATOM 707 C C . PRO A 1 91 ? -4.061 5.621 12.241 1.00 91.88 91 PRO A C 1
ATOM 709 O O . PRO A 1 91 ? -4.866 5.198 13.078 1.00 91.88 91 PRO A O 1
ATOM 712 N N . SER A 1 92 ? -3.542 6.849 12.310 1.00 92.00 92 SER A N 1
ATOM 713 C CA . SER A 1 92 ? -3.752 7.756 13.449 1.00 92.00 92 SER A CA 1
ATOM 714 C C . SER A 1 92 ? -5.218 8.135 13.670 1.00 92.00 92 SER A C 1
ATOM 716 O O . SER A 1 92 ? -5.606 8.466 14.790 1.00 92.00 92 SER A O 1
ATOM 718 N N . GLU A 1 93 ? -6.063 8.012 12.645 1.00 90.25 93 GLU A N 1
ATOM 719 C CA . GLU A 1 93 ? -7.511 8.182 12.747 1.00 90.25 93 GLU A CA 1
ATOM 720 C C . GLU A 1 93 ? -8.118 7.242 13.799 1.00 90.25 93 GLU A C 1
ATOM 722 O O . GLU A 1 93 ? -9.017 7.646 14.533 1.00 90.25 93 GLU A O 1
ATOM 727 N N . TYR A 1 94 ? -7.569 6.031 13.944 1.00 92.00 94 TYR A N 1
ATOM 728 C CA . TYR A 1 94 ? -8.026 5.010 14.892 1.00 92.00 94 TYR A CA 1
ATOM 729 C C . TYR A 1 94 ? -7.479 5.192 16.315 1.00 92.00 94 TYR A C 1
ATOM 731 O O . TYR A 1 94 ? -7.792 4.397 17.199 1.00 92.00 94 TYR A O 1
ATOM 739 N N . TRP A 1 95 ? -6.645 6.207 16.563 1.00 92.31 95 TRP A N 1
ATOM 740 C CA . TRP A 1 95 ? -6.055 6.459 17.889 1.00 92.31 95 TRP A CA 1
ATOM 741 C C . TRP A 1 95 ? -6.905 7.407 18.739 1.00 92.31 95 TRP A C 1
ATOM 743 O O . TRP A 1 95 ? -6.681 7.551 19.943 1.00 92.31 95 TRP A O 1
ATOM 753 N N . SER A 1 96 ? -7.885 8.060 18.116 1.00 90.88 96 SER A N 1
ATOM 754 C CA . SER A 1 96 ? -8.767 9.019 18.773 1.00 90.88 96 SER A CA 1
ATOM 755 C C . SER A 1 96 ? -9.627 8.363 19.855 1.00 90.88 96 SER A C 1
ATOM 757 O O . SER A 1 96 ? -9.918 7.167 19.814 1.00 90.88 96 SER A O 1
ATOM 759 N N . TRP A 1 97 ? -10.078 9.168 20.821 1.00 90.62 97 TRP A N 1
ATOM 760 C CA . TRP A 1 97 ? -10.884 8.711 21.963 1.00 90.62 97 TRP A CA 1
ATOM 761 C C . TRP A 1 97 ? -12.136 7.914 21.551 1.00 90.62 97 TRP A C 1
ATOM 763 O O . TRP A 1 97 ? -12.548 7.007 22.269 1.00 90.62 97 TRP A O 1
ATOM 773 N N . GLU A 1 98 ? -12.706 8.189 20.372 1.00 88.12 98 GLU A N 1
ATOM 774 C CA . GLU A 1 98 ? -13.867 7.471 19.830 1.00 88.12 98 GLU A CA 1
ATOM 775 C C . GLU A 1 98 ? -13.608 5.964 19.623 1.00 88.12 98 GLU A C 1
ATOM 777 O O . GLU A 1 98 ? -14.526 5.142 19.736 1.00 88.12 98 GLU A O 1
ATOM 782 N N . TYR A 1 99 ? -12.344 5.582 19.408 1.00 89.94 99 TYR A N 1
ATOM 783 C CA . TYR A 1 99 ? -11.925 4.193 19.233 1.00 89.94 99 TYR A CA 1
ATOM 784 C C . TYR A 1 99 ? -11.577 3.478 20.550 1.00 89.94 99 TYR A C 1
ATOM 786 O O . TYR A 1 99 ? -11.360 2.267 20.557 1.00 89.94 99 TYR A O 1
ATOM 794 N N . GLN A 1 100 ? -11.612 4.176 21.692 1.00 91.25 100 GLN A N 1
ATOM 795 C CA . GLN A 1 100 ? -11.405 3.602 23.034 1.00 91.25 100 GLN A CA 1
ATOM 796 C C . GLN A 1 100 ? -12.686 2.984 23.630 1.00 91.25 100 GLN A C 1
ATOM 798 O O . GLN A 1 100 ? -12.804 2.781 24.835 1.00 91.25 100 GLN A O 1
ATOM 803 N N . SER A 1 101 ? -13.663 2.677 22.776 1.00 94.12 101 SER A N 1
ATOM 804 C CA . SER A 1 101 ? -14.919 2.007 23.114 1.00 94.12 101 SER A CA 1
ATOM 805 C C . SER A 1 101 ? -14.955 0.594 22.522 1.00 94.12 101 SER A C 1
ATOM 807 O O . SER A 1 101 ? -14.212 0.290 21.591 1.00 94.12 101 SER A O 1
ATOM 809 N N . ALA A 1 102 ? -15.850 -0.276 23.004 1.00 93.25 102 ALA A N 1
ATOM 810 C CA . ALA A 1 102 ? -16.002 -1.628 22.450 1.00 93.25 102 ALA A CA 1
ATOM 811 C C . ALA A 1 102 ? -16.340 -1.617 20.945 1.00 93.25 102 ALA A C 1
ATOM 813 O O . ALA A 1 102 ? -15.821 -2.425 20.177 1.00 93.25 102 ALA A O 1
ATOM 814 N N . GLU A 1 103 ? -17.177 -0.671 20.506 1.00 93.81 103 GLU A N 1
ATOM 815 C CA . GLU A 1 103 ? -17.491 -0.492 19.086 1.00 93.81 103 GLU A CA 1
ATOM 816 C C . GLU A 1 103 ? -16.279 0.017 18.297 1.00 93.81 103 GLU A C 1
ATOM 818 O O . GLU A 1 103 ? -16.007 -0.459 17.196 1.00 93.81 103 GLU A O 1
ATOM 823 N N . GLY A 1 104 ? -15.536 0.961 18.873 1.00 93.00 104 GLY A N 1
ATOM 824 C CA . GLY A 1 104 ? -14.294 1.481 18.321 1.00 93.00 104 GLY A CA 1
ATOM 825 C C . GLY A 1 104 ? -13.253 0.392 18.078 1.00 93.00 104 GLY A C 1
ATOM 826 O O . GLY A 1 104 ? -12.767 0.228 16.962 1.00 93.00 104 GLY A O 1
ATOM 827 N N . GLN A 1 105 ? -12.989 -0.427 19.093 1.00 94.06 105 GLN A N 1
ATOM 828 C CA . GLN A 1 105 ? -12.079 -1.567 18.985 1.00 94.06 105 GLN A CA 1
ATOM 829 C C . GLN A 1 105 ? -12.544 -2.578 17.930 1.00 94.06 105 GLN A C 1
ATOM 831 O O . GLN A 1 105 ? -11.720 -3.135 17.207 1.00 94.06 105 GLN A O 1
ATOM 836 N N . ALA A 1 106 ? -13.858 -2.772 17.768 1.00 95.19 106 ALA A N 1
ATOM 837 C CA . ALA A 1 106 ? -14.393 -3.626 16.713 1.00 95.19 106 ALA A CA 1
ATOM 838 C C . ALA A 1 106 ? -14.147 -3.054 15.300 1.00 95.19 106 ALA A C 1
ATOM 840 O O . ALA A 1 106 ? -13.831 -3.819 14.390 1.00 95.19 106 ALA A O 1
ATOM 841 N N . LYS A 1 107 ? -14.211 -1.727 15.111 1.00 95.25 107 LYS A N 1
ATOM 842 C CA . LYS A 1 107 ? -13.834 -1.063 13.844 1.00 95.25 107 LYS A CA 1
ATOM 843 C C . LYS A 1 107 ? -12.346 -1.226 13.539 1.00 95.25 107 LYS A C 1
ATOM 845 O O . LYS A 1 107 ? -11.991 -1.571 12.415 1.00 95.25 107 LYS A O 1
ATOM 850 N N . THR A 1 108 ? -11.489 -1.035 14.541 1.00 95.44 108 THR A N 1
ATOM 851 C CA . THR A 1 108 ? -10.038 -1.243 14.408 1.00 95.44 108 THR A CA 1
ATOM 852 C C . THR A 1 108 ? -9.717 -2.704 14.082 1.00 95.44 108 THR A C 1
ATOM 854 O O . THR A 1 108 ? -8.902 -2.983 13.206 1.00 95.44 108 THR A O 1
ATOM 857 N N . SER A 1 109 ? -10.412 -3.650 14.718 1.00 94.88 109 SER A N 1
ATOM 858 C CA . SER A 1 109 ? -10.309 -5.080 14.402 1.00 94.88 109 SER A CA 1
ATOM 859 C C . SER A 1 109 ? -10.734 -5.381 12.958 1.00 94.88 109 SER A C 1
ATOM 861 O O . SER A 1 109 ? -10.020 -6.078 12.236 1.00 94.88 109 SER A O 1
ATOM 863 N N . ALA A 1 110 ? -11.837 -4.787 12.488 1.00 95.56 110 ALA A N 1
ATOM 864 C CA . ALA A 1 110 ? -12.279 -4.926 11.101 1.00 95.56 110 ALA A CA 1
ATOM 865 C C . ALA A 1 110 ? -11.231 -4.390 10.109 1.00 95.56 110 ALA A C 1
ATOM 867 O O . ALA A 1 110 ? -10.943 -5.052 9.111 1.00 95.56 110 ALA A O 1
ATOM 868 N N . TRP A 1 111 ? -10.606 -3.246 10.407 1.00 96.62 111 TRP A N 1
ATOM 869 C CA . TRP A 1 111 ? -9.504 -2.699 9.612 1.00 96.62 111 TRP A CA 1
ATOM 870 C C . TRP A 1 111 ? -8.328 -3.685 9.516 1.00 96.62 111 TRP A C 1
ATOM 872 O O . TRP A 1 111 ? -7.884 -4.010 8.413 1.00 96.62 111 TRP A O 1
ATOM 882 N N . TYR A 1 112 ? -7.884 -4.237 10.651 1.00 96.69 112 TYR A N 1
ATOM 883 C CA . TYR A 1 112 ? -6.797 -5.219 10.689 1.00 96.69 112 TYR A CA 1
ATOM 884 C C . TYR A 1 112 ? -7.129 -6.507 9.935 1.00 96.69 112 TYR A C 1
ATOM 886 O O . TYR A 1 112 ? -6.284 -7.024 9.209 1.00 96.69 112 TYR A O 1
ATOM 894 N N . SER A 1 113 ? -8.364 -7.002 10.047 1.00 95.44 113 SER A N 1
ATOM 895 C CA . SER A 1 113 ? -8.804 -8.203 9.324 1.00 95.44 113 SER A CA 1
ATOM 896 C C . SER A 1 113 ? -8.804 -8.012 7.803 1.00 95.44 113 SER A C 1
ATOM 898 O O . SER A 1 113 ? -8.560 -8.952 7.049 1.00 95.44 113 SER A O 1
ATOM 900 N N . ALA A 1 114 ? -9.037 -6.783 7.336 1.00 96.25 114 ALA A N 1
ATOM 901 C CA . ALA A 1 114 ? -9.119 -6.464 5.920 1.00 96.25 114 ALA A CA 1
ATOM 902 C C . ALA A 1 114 ? -7.755 -6.249 5.258 1.00 96.25 114 ALA A C 1
ATOM 904 O O . ALA A 1 114 ? -7.615 -6.486 4.056 1.00 96.25 114 ALA A O 1
ATOM 905 N N . PHE A 1 115 ? -6.755 -5.808 6.025 1.00 96.88 115 PHE A N 1
ATOM 906 C CA . PHE A 1 115 ? -5.405 -5.536 5.534 1.00 96.88 115 PHE A CA 1
ATOM 907 C C . PHE A 1 115 ? -4.791 -6.704 4.736 1.00 96.88 115 PHE A C 1
ATOM 909 O O . PHE A 1 115 ? -4.450 -6.492 3.567 1.00 96.88 115 PHE A O 1
ATOM 916 N N . PRO A 1 116 ? -4.717 -7.947 5.260 1.00 95.50 116 PRO A N 1
ATOM 917 C CA . PRO A 1 116 ? -4.154 -9.070 4.509 1.00 95.50 116 PRO A CA 1
ATOM 918 C C . PRO A 1 116 ? -4.971 -9.416 3.256 1.00 95.50 116 PRO A C 1
ATOM 920 O O . PRO A 1 116 ? -4.409 -9.836 2.247 1.00 95.50 116 PRO A O 1
ATOM 923 N N . HIS A 1 117 ? -6.291 -9.192 3.259 1.00 95.94 117 HIS A N 1
ATOM 924 C CA . HIS A 1 117 ? -7.113 -9.372 2.057 1.00 95.94 117 HIS A CA 1
ATOM 925 C C . HIS A 1 117 ? -6.774 -8.357 0.960 1.00 9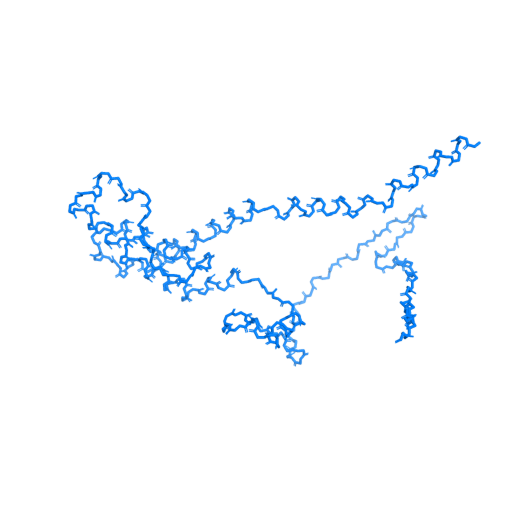5.94 117 HIS A C 1
ATOM 927 O O . HIS A 1 117 ? -6.814 -8.694 -0.225 1.00 95.94 117 HIS A O 1
ATOM 933 N N . GLY A 1 118 ? -6.444 -7.126 1.353 1.00 95.69 118 GLY A N 1
ATOM 934 C CA . GLY A 1 118 ? -5.951 -6.080 0.465 1.00 95.69 118 GLY A CA 1
ATOM 935 C C . GLY A 1 118 ? -4.587 -6.406 -0.129 1.00 95.69 118 GLY A C 1
ATOM 936 O O . GLY A 1 118 ? -4.421 -6.347 -1.347 1.00 95.69 118 GLY A O 1
ATOM 937 N N . ALA A 1 119 ? -3.645 -6.805 0.729 1.00 95.50 119 ALA A N 1
ATOM 938 C CA . ALA A 1 119 ? -2.301 -7.213 0.329 1.00 95.50 119 ALA A CA 1
ATOM 939 C C . ALA A 1 119 ? -2.347 -8.385 -0.660 1.00 95.50 119 ALA A C 1
ATOM 941 O O . ALA A 1 119 ? -1.795 -8.303 -1.756 1.00 95.50 119 ALA A O 1
ATOM 942 N N . ARG A 1 120 ? -3.137 -9.422 -0.352 1.00 94.50 120 ARG A N 1
ATO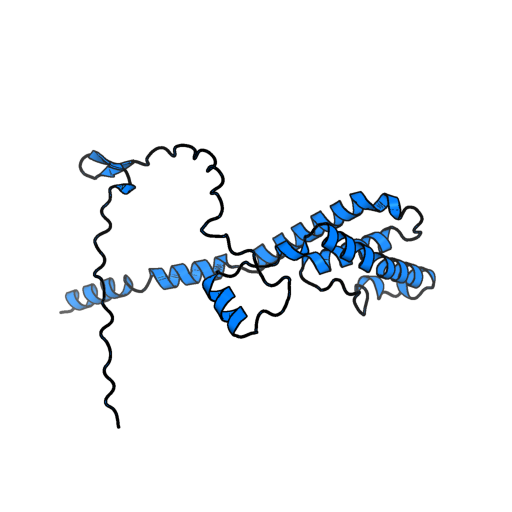M 943 C CA . ARG A 1 120 ? -3.319 -10.564 -1.252 1.00 94.50 120 ARG A CA 1
ATOM 944 C C . ARG A 1 120 ? -3.915 -10.166 -2.603 1.00 94.50 120 ARG A C 1
ATOM 946 O O . ARG A 1 120 ? -3.500 -10.672 -3.640 1.00 94.50 120 ARG A O 1
ATOM 953 N N . ALA A 1 121 ? -4.881 -9.248 -2.615 1.00 95.19 121 ALA A N 1
ATOM 954 C CA . ALA A 1 121 ? -5.455 -8.753 -3.863 1.00 95.19 121 ALA A CA 1
ATOM 955 C C . ALA A 1 121 ? -4.433 -7.983 -4.717 1.00 95.19 121 ALA A C 1
ATOM 957 O O . ALA A 1 121 ? -4.523 -8.027 -5.941 1.00 95.19 121 ALA A O 1
ATOM 958 N N . ALA A 1 122 ? -3.477 -7.290 -4.096 1.00 93.75 122 ALA A N 1
ATOM 959 C CA . ALA A 1 122 ? -2.389 -6.622 -4.802 1.00 93.75 122 ALA A CA 1
ATOM 960 C C . ALA A 1 122 ? -1.382 -7.623 -5.396 1.00 93.75 122 ALA A C 1
ATOM 962 O O . ALA A 1 122 ? -0.941 -7.437 -6.530 1.00 93.75 122 ALA A O 1
ATOM 963 N N . GLU A 1 123 ? -1.070 -8.706 -4.681 1.00 91.12 123 GLU A N 1
ATOM 964 C CA . GLU A 1 123 ? -0.256 -9.807 -5.217 1.00 91.12 123 GLU A CA 1
ATOM 965 C C . GLU A 1 123 ? -0.919 -10.461 -6.436 1.00 91.12 123 GLU A C 1
ATOM 967 O O . GLU A 1 123 ? -0.278 -10.632 -7.469 1.00 91.12 123 GLU A O 1
ATOM 972 N N . GLU A 1 124 ? -2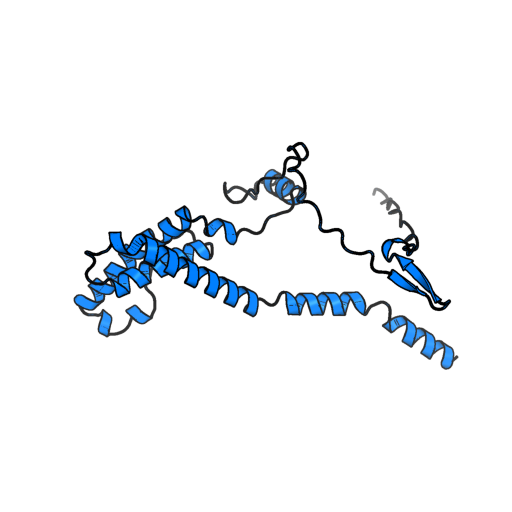.216 -10.778 -6.341 1.00 92.19 124 GLU A N 1
ATOM 973 C CA . GLU A 1 124 ? -3.005 -11.344 -7.447 1.00 92.19 124 GLU A CA 1
ATOM 974 C C . GLU A 1 124 ? -3.049 -10.418 -8.667 1.00 92.19 124 GLU A C 1
ATOM 976 O O . GLU A 1 124 ? -2.990 -10.879 -9.806 1.00 92.19 124 GLU A O 1
ATOM 981 N N . ASP A 1 125 ? -3.171 -9.110 -8.432 1.00 90.25 125 ASP A N 1
ATOM 982 C CA . ASP A 1 125 ? -3.196 -8.103 -9.491 1.00 90.25 125 ASP A CA 1
ATOM 983 C C . ASP A 1 125 ? -1.775 -7.809 -10.043 1.00 90.25 125 ASP A C 1
ATOM 985 O O . ASP A 1 125 ? -1.641 -7.113 -11.050 1.00 90.25 125 ASP A O 1
ATOM 989 N N . GLY A 1 126 ? -0.713 -8.329 -9.409 1.00 88.19 126 GLY A N 1
ATOM 990 C CA . GLY A 1 126 ? 0.681 -8.183 -9.841 1.00 88.19 126 GLY A CA 1
ATOM 991 C C . GLY A 1 126 ? 1.254 -6.769 -9.698 1.00 88.19 126 GLY A C 1
ATOM 992 O O . GLY A 1 126 ? 2.255 -6.448 -10.341 1.00 88.19 126 GLY A O 1
ATOM 993 N N . VAL A 1 127 ? 0.641 -5.905 -8.879 1.00 87.69 127 VAL A N 1
ATOM 994 C CA . VAL A 1 127 ? 1.024 -4.480 -8.787 1.00 87.69 127 VAL A CA 1
ATOM 995 C C . VAL A 1 127 ? 2.366 -4.250 -8.090 1.00 87.69 127 VAL A C 1
ATOM 997 O O . VAL A 1 127 ? 2.999 -3.224 -8.331 1.00 87.69 127 VAL A O 1
ATOM 1000 N N . ALA A 1 128 ? 2.837 -5.209 -7.285 1.00 82.19 128 ALA A N 1
ATOM 1001 C CA . ALA A 1 128 ? 4.170 -5.166 -6.674 1.00 82.19 128 ALA A CA 1
ATOM 1002 C C . ALA A 1 128 ? 5.287 -5.100 -7.733 1.00 82.19 128 ALA A C 1
ATOM 1004 O O . ALA A 1 128 ? 6.283 -4.400 -7.554 1.00 82.19 128 ALA A O 1
ATOM 1005 N N . ASN A 1 129 ? 5.082 -5.755 -8.882 1.00 80.88 129 ASN A N 1
ATOM 1006 C CA . ASN A 1 129 ? 6.059 -5.803 -9.971 1.00 80.88 129 ASN A CA 1
ATOM 1007 C C . ASN A 1 129 ? 6.265 -4.431 -10.636 1.00 80.88 129 ASN A C 1
ATOM 1009 O O . ASN A 1 129 ? 7.270 -4.207 -11.298 1.00 80.88 129 ASN A O 1
ATOM 1013 N N . TRP A 1 130 ? 5.328 -3.490 -10.477 1.00 80.44 130 TRP A N 1
ATOM 1014 C CA . TRP A 1 130 ? 5.358 -2.207 -11.192 1.00 80.44 130 TRP A CA 1
ATOM 1015 C C . TRP A 1 130 ? 6.242 -1.155 -10.520 1.00 80.44 130 TRP A C 1
ATOM 1017 O O . TRP A 1 130 ? 6.437 -0.079 -11.083 1.00 80.44 130 TRP A O 1
ATOM 1027 N N . ASN A 1 131 ? 6.746 -1.444 -9.320 1.00 77.56 131 ASN A N 1
ATOM 1028 C CA . ASN A 1 131 ? 7.750 -0.620 -8.643 1.00 77.56 131 ASN A CA 1
ATOM 1029 C C . ASN A 1 131 ? 9.169 -1.148 -8.841 1.00 77.56 131 ASN A C 1
ATOM 1031 O O . ASN A 1 131 ? 10.127 -0.535 -8.375 1.00 77.56 131 ASN A O 1
ATOM 1035 N N . GLN A 1 132 ? 9.310 -2.291 -9.506 1.00 75.81 132 GLN A N 1
ATOM 1036 C CA . GLN A 1 132 ? 10.605 -2.870 -9.783 1.00 75.81 132 GLN A CA 1
ATOM 1037 C C . GLN A 1 132 ? 11.215 -2.124 -10.989 1.00 75.81 132 GLN A C 1
ATOM 1039 O O . GLN A 1 132 ? 10.639 -2.090 -12.078 1.00 75.81 132 GLN A O 1
ATOM 1044 N N . VAL A 1 133 ? 12.374 -1.485 -10.786 1.00 78.62 133 VAL A N 1
ATOM 1045 C CA . VAL A 1 133 ? 13.138 -0.822 -11.859 1.00 78.62 133 VAL A CA 1
ATOM 1046 C C . VAL A 1 133 ? 14.079 -1.823 -12.545 1.00 78.62 133 VAL A C 1
ATOM 1048 O O . VAL A 1 133 ? 14.967 -2.356 -11.866 1.00 78.62 133 VAL A O 1
ATOM 1051 N N . PRO A 1 134 ? 13.925 -2.092 -13.859 1.00 74.44 134 PRO A N 1
ATOM 1052 C CA . PRO A 1 134 ? 14.769 -3.043 -14.573 1.00 74.44 134 PRO A CA 1
ATOM 1053 C C . PRO A 1 134 ? 16.239 -2.628 -14.567 1.00 74.44 134 PRO A C 1
ATOM 1055 O O . PRO A 1 134 ? 16.579 -1.479 -14.853 1.00 74.44 134 PRO A O 1
ATOM 1058 N N . MET A 1 135 ? 17.111 -3.587 -14.255 1.00 74.12 135 MET A N 1
ATOM 1059 C CA . MET A 1 135 ? 18.565 -3.442 -14.351 1.00 74.12 135 MET A CA 1
ATOM 1060 C C . MET A 1 135 ? 19.042 -3.872 -15.746 1.00 74.12 135 MET A C 1
ATOM 1062 O O . MET A 1 135 ? 18.433 -4.737 -16.374 1.00 74.12 135 MET A O 1
ATOM 1066 N N . SER A 1 136 ? 20.133 -3.283 -16.248 1.00 82.25 136 SER A N 1
ATOM 1067 C CA . SER A 1 136 ? 20.751 -3.750 -17.494 1.00 82.25 136 SER A CA 1
ATOM 1068 C C . SER A 1 136 ? 21.303 -5.171 -17.328 1.00 82.25 136 SER A C 1
ATOM 1070 O O . SER A 1 136 ? 21.805 -5.524 -16.264 1.00 82.25 136 SER A O 1
ATOM 1072 N N . ALA A 1 137 ? 21.263 -5.975 -18.394 1.00 79.62 137 ALA A N 1
ATOM 1073 C CA . ALA A 1 137 ? 21.675 -7.381 -18.340 1.00 79.62 137 ALA A CA 1
ATOM 1074 C C . ALA A 1 137 ? 23.132 -7.576 -17.872 1.00 79.62 137 ALA A C 1
ATOM 1076 O O . ALA A 1 137 ? 23.421 -8.520 -17.142 1.00 79.62 137 ALA A O 1
ATOM 1077 N N . ALA A 1 138 ? 24.040 -6.665 -18.248 1.00 81.62 138 ALA A N 1
ATOM 1078 C CA . ALA A 1 138 ? 25.444 -6.714 -17.836 1.00 81.62 138 ALA A CA 1
ATOM 1079 C C . ALA A 1 138 ? 25.613 -6.499 -16.323 1.00 81.62 138 ALA A C 1
ATOM 1081 O O . ALA A 1 138 ? 26.272 -7.299 -15.664 1.00 81.62 138 ALA A O 1
ATOM 1082 N N . LEU A 1 139 ? 24.960 -5.472 -15.765 1.00 80.25 139 LEU A N 1
ATOM 1083 C CA . LEU A 1 139 ? 24.987 -5.213 -14.322 1.00 80.25 139 LEU A CA 1
ATOM 1084 C C . LEU A 1 139 ? 24.275 -6.326 -13.553 1.00 80.25 139 LEU A C 1
ATOM 1086 O O . LEU A 1 139 ? 24.746 -6.770 -12.514 1.00 80.25 139 LEU A O 1
ATOM 1090 N N . GLN A 1 140 ? 23.165 -6.829 -14.084 1.00 78.94 140 GLN A N 1
ATOM 1091 C CA . GLN A 1 140 ? 22.421 -7.909 -13.455 1.00 78.94 140 GLN A CA 1
ATOM 1092 C C . GLN A 1 140 ? 23.272 -9.184 -13.348 1.00 78.94 140 GLN A C 1
ATOM 1094 O O . GLN A 1 140 ? 23.277 -9.815 -12.295 1.00 78.94 140 GLN A O 1
ATOM 1099 N N . ALA A 1 141 ? 24.029 -9.535 -14.395 1.00 79.06 141 ALA A N 1
ATOM 1100 C CA . ALA A 1 141 ? 24.946 -10.674 -14.385 1.00 79.06 141 ALA A CA 1
ATOM 1101 C C . ALA A 1 141 ? 26.092 -10.494 -13.374 1.00 79.06 141 ALA A C 1
ATOM 1103 O O . ALA A 1 141 ? 26.425 -11.433 -12.654 1.00 79.06 141 ALA A O 1
ATOM 1104 N N . GLU A 1 142 ? 26.657 -9.291 -13.272 1.00 82.62 142 GLU A N 1
ATOM 1105 C CA . GLU A 1 142 ? 27.715 -8.977 -12.304 1.00 82.62 142 GLU A CA 1
ATOM 1106 C C . GLU A 1 142 ? 27.214 -9.093 -10.855 1.00 82.62 142 GLU A C 1
ATOM 1108 O O . GLU A 1 142 ? 27.825 -9.768 -10.027 1.00 82.62 142 GLU A O 1
ATOM 1113 N N . TYR A 1 143 ? 26.046 -8.521 -10.553 1.00 76.12 143 TYR A N 1
ATOM 1114 C CA . TYR A 1 143 ? 25.447 -8.588 -9.217 1.00 76.12 143 TYR A CA 1
ATOM 1115 C C . TYR A 1 143 ? 24.951 -9.997 -8.846 1.00 76.12 143 TYR A C 1
ATOM 1117 O O . TYR A 1 143 ? 24.939 -10.352 -7.663 1.00 76.12 143 TYR A O 1
ATOM 1125 N N . GLN A 1 144 ? 24.559 -10.811 -9.832 1.00 79.44 144 GLN A N 1
ATOM 1126 C CA . GLN A 1 144 ? 24.278 -12.238 -9.637 1.00 79.44 144 GLN A CA 1
ATOM 1127 C C . GLN A 1 144 ? 25.552 -13.011 -9.284 1.00 79.44 144 GLN A C 1
ATOM 1129 O O . GLN A 1 144 ? 25.550 -13.777 -8.324 1.00 79.44 144 GLN A O 1
ATOM 1134 N N . GLN A 1 145 ? 26.647 -12.792 -10.022 1.00 79.06 145 GLN A N 1
ATOM 1135 C CA . GLN A 1 145 ? 27.941 -13.432 -9.752 1.00 79.06 145 GLN A CA 1
ATOM 1136 C C . GLN A 1 145 ? 28.499 -13.039 -8.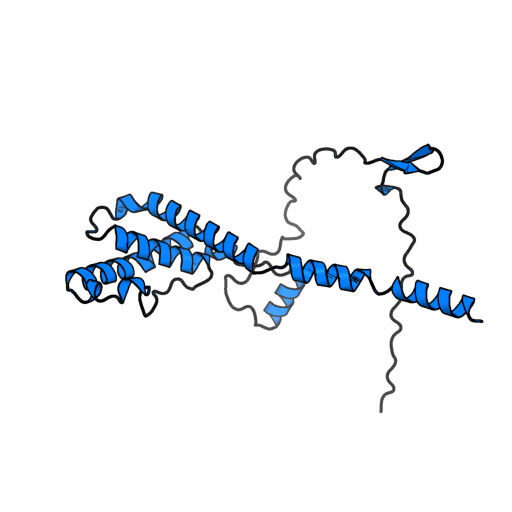380 1.00 79.06 145 GLN A C 1
ATOM 1138 O O . GLN A 1 145 ? 29.076 -13.873 -7.687 1.00 79.06 145 GLN A O 1
ATOM 1143 N N . ALA A 1 146 ? 28.272 -11.793 -7.961 1.00 80.50 146 ALA A N 1
ATOM 1144 C CA . ALA A 1 146 ? 28.635 -11.300 -6.637 1.00 80.50 146 ALA A CA 1
ATOM 1145 C C . ALA A 1 146 ? 27.720 -11.815 -5.504 1.00 80.50 146 ALA A C 1
ATOM 1147 O O . ALA A 1 146 ? 27.976 -11.519 -4.339 1.00 80.50 146 ALA A O 1
ATOM 1148 N N . GLY A 1 147 ? 26.648 -12.558 -5.814 1.00 74.00 147 GLY A N 1
ATOM 1149 C CA . GLY A 1 147 ? 25.710 -13.098 -4.823 1.00 74.00 147 GLY A CA 1
ATOM 1150 C C . GLY A 1 147 ? 24.846 -12.041 -4.124 1.00 74.00 147 GLY A C 1
ATOM 1151 O O . GLY A 1 147 ? 24.298 -12.311 -3.059 1.00 74.00 147 GLY A O 1
ATOM 1152 N N . VAL A 1 148 ? 24.729 -10.838 -4.695 1.00 72.06 148 VAL A N 1
ATOM 1153 C CA . VAL A 1 148 ? 23.986 -9.706 -4.107 1.00 72.06 148 VAL A CA 1
ATOM 1154 C C . VAL A 1 148 ? 22.499 -9.748 -4.488 1.00 72.06 148 VAL A C 1
ATOM 1156 O O . VAL A 1 148 ? 21.647 -9.296 -3.727 1.00 72.06 148 VAL A O 1
ATOM 1159 N N . LEU A 1 149 ? 22.163 -10.322 -5.648 1.00 66.56 149 LEU A N 1
ATOM 1160 C CA . LEU A 1 149 ? 20.781 -10.534 -6.093 1.00 66.56 149 LEU A CA 1
ATOM 1161 C C . LEU A 1 149 ? 20.322 -11.951 -5.722 1.00 66.56 149 LEU A C 1
ATOM 1163 O O . LEU A 1 149 ? 20.502 -12.885 -6.497 1.00 66.56 149 LEU A O 1
ATOM 1167 N N . THR A 1 150 ? 19.741 -12.115 -4.532 1.00 56.59 150 THR A N 1
ATOM 1168 C CA . THR A 1 150 ? 19.329 -13.429 -3.995 1.00 56.59 150 THR A CA 1
ATOM 1169 C C . THR A 1 150 ? 17.823 -13.698 -4.049 1.00 56.59 150 THR A C 1
ATOM 1171 O O . THR A 1 150 ? 17.402 -14.827 -3.812 1.00 56.59 150 THR A O 1
ATOM 1174 N N . HIS A 1 151 ? 16.994 -12.696 -4.360 1.00 57.59 151 HIS A N 1
ATOM 1175 C CA . HIS A 1 151 ? 15.536 -12.840 -4.350 1.00 57.59 151 HIS A CA 1
ATOM 1176 C C . HIS A 1 151 ? 14.963 -13.148 -5.740 1.00 57.59 151 HIS A C 1
ATOM 1178 O O . HIS A 1 151 ? 15.304 -12.493 -6.721 1.00 57.59 151 HIS A O 1
ATOM 1184 N N . GLU A 1 152 ? 14.027 -14.101 -5.800 1.00 54.47 152 GLU A N 1
ATOM 1185 C CA . GLU A 1 152 ? 13.359 -14.592 -7.021 1.00 54.47 152 GLU A CA 1
ATOM 1186 C C . GLU A 1 152 ? 12.668 -13.480 -7.837 1.00 54.47 152 GLU A C 1
ATOM 1188 O O . GLU A 1 152 ? 12.547 -13.584 -9.053 1.00 54.47 152 GLU A O 1
ATOM 1193 N N . GLY A 1 153 ? 12.272 -12.378 -7.187 1.00 54.62 153 GLY A N 1
ATOM 1194 C CA . GLY A 1 153 ? 11.691 -11.191 -7.829 1.00 54.62 153 GLY A CA 1
ATOM 1195 C C . GLY A 1 153 ? 12.694 -10.102 -8.231 1.00 54.62 153 GLY A C 1
ATOM 1196 O O . GLY A 1 153 ? 12.284 -9.086 -8.778 1.00 54.62 153 GLY A O 1
ATOM 1197 N N . ALA A 1 154 ? 13.990 -10.269 -7.954 1.00 54.78 154 ALA A N 1
ATOM 1198 C CA . ALA A 1 154 ? 15.031 -9.295 -8.303 1.00 54.78 154 ALA A CA 1
ATOM 1199 C C . ALA A 1 154 ? 15.606 -9.513 -9.717 1.00 54.78 154 ALA A C 1
ATOM 1201 O O . ALA A 1 154 ? 16.487 -8.776 -10.167 1.00 54.78 154 ALA A O 1
ATOM 1202 N N . LEU A 1 155 ? 15.125 -10.547 -10.412 1.00 58.66 155 LEU A N 1
ATOM 1203 C CA . LEU A 1 155 ? 15.597 -10.955 -11.723 1.00 58.66 155 LEU A CA 1
ATOM 1204 C C . LEU A 1 155 ? 14.568 -10.588 -12.791 1.00 58.66 155 LEU A C 1
ATOM 1206 O O . LEU A 1 155 ? 13.525 -11.222 -12.912 1.00 58.66 155 LEU A O 1
ATOM 1210 N N . TYR A 1 156 ? 14.882 -9.588 -13.609 1.00 58.69 156 TYR A N 1
ATOM 1211 C CA . TYR A 1 156 ? 14.114 -9.348 -14.826 1.00 58.69 156 TYR A CA 1
ATOM 1212 C C . TYR A 1 156 ? 14.451 -10.413 -15.865 1.00 58.69 156 TYR A C 1
ATOM 1214 O O . TYR A 1 156 ? 15.621 -10.811 -15.952 1.00 58.69 156 TYR A O 1
ATOM 1222 N N . PRO A 1 157 ? 13.470 -10.847 -16.679 1.00 58.31 157 PRO A N 1
ATOM 1223 C CA . PRO A 1 157 ? 13.749 -11.659 -17.849 1.00 58.31 157 PRO A CA 1
ATOM 1224 C C . PRO A 1 157 ? 14.702 -10.881 -18.756 1.00 58.31 157 PRO A C 1
ATOM 1226 O O . PRO A 1 157 ? 14.347 -9.827 -19.286 1.00 58.31 157 PRO A O 1
ATOM 1229 N N . ILE A 1 158 ? 15.920 -11.389 -18.921 1.00 57.12 158 ILE A N 1
ATOM 1230 C CA . ILE A 1 158 ? 16.836 -10.891 -19.941 1.00 57.12 158 ILE A CA 1
ATOM 1231 C C . ILE A 1 158 ? 16.211 -11.291 -21.284 1.00 57.12 158 ILE A C 1
ATOM 1233 O O . ILE A 1 158 ? 15.948 -12.482 -21.476 1.00 57.12 158 ILE A O 1
ATOM 1237 N N . PRO A 1 159 ? 15.923 -10.348 -22.200 1.00 52.66 159 PRO A N 1
ATOM 1238 C CA . PRO A 1 159 ? 15.452 -10.705 -23.530 1.00 52.66 159 PRO A CA 1
ATOM 1239 C C . PRO A 1 159 ? 16.477 -11.637 -24.179 1.00 52.66 159 PRO A C 1
ATOM 1241 O O . PRO A 1 159 ? 17.637 -11.253 -24.332 1.00 52.66 159 PRO A O 1
ATOM 1244 N N . ASP A 1 160 ? 16.069 -12.862 -24.519 1.00 52.00 160 ASP A N 1
ATOM 1245 C CA . ASP A 1 160 ? 16.939 -13.795 -25.231 1.00 52.00 160 ASP A CA 1
ATOM 1246 C C . ASP A 1 160 ? 17.331 -13.147 -26.571 1.00 52.00 160 ASP A C 1
ATOM 1248 O O . ASP A 1 160 ? 16.443 -12.824 -27.369 1.00 52.00 160 ASP A O 1
ATOM 1252 N N . PRO A 1 161 ? 18.630 -12.926 -26.845 1.00 58.94 161 PRO A N 1
ATOM 1253 C CA . PRO A 1 161 ? 19.074 -12.367 -28.118 1.00 58.94 161 PRO A CA 1
ATOM 1254 C C . PRO A 1 161 ? 18.671 -13.231 -29.327 1.00 58.94 161 PRO A C 1
ATOM 1256 O O . PRO A 1 161 ? 18.665 -12.725 -30.450 1.00 58.94 161 PRO A O 1
ATOM 1259 N N . ASN A 1 162 ? 18.299 -14.497 -29.105 1.00 56.53 162 ASN A N 1
ATOM 1260 C CA . ASN A 1 162 ? 17.802 -15.435 -30.109 1.00 56.53 162 ASN A CA 1
ATOM 1261 C C . ASN A 1 162 ? 16.277 -15.636 -30.077 1.00 56.53 162 ASN A C 1
ATOM 1263 O O . ASN A 1 162 ? 15.761 -16.432 -30.867 1.00 56.53 162 ASN A O 1
ATOM 1267 N N . ALA A 1 163 ? 15.537 -14.931 -29.211 1.00 57.12 163 ALA A N 1
ATOM 1268 C CA . ALA A 1 163 ? 14.080 -14.989 -29.237 1.00 57.12 163 ALA A CA 1
ATOM 1269 C C . ALA A 1 163 ? 13.567 -14.540 -30.618 1.00 57.12 163 ALA A C 1
ATOM 1271 O O . ALA A 1 163 ? 14.073 -13.554 -31.172 1.00 57.12 163 ALA A O 1
ATOM 1272 N N . PRO A 1 164 ? 12.544 -15.211 -31.184 1.00 51.34 164 PRO A N 1
ATOM 1273 C CA . PRO A 1 164 ? 11.911 -14.761 -32.412 1.00 51.34 164 PRO A CA 1
ATOM 1274 C C . PRO A 1 164 ? 11.465 -13.311 -32.236 1.00 51.34 164 PRO A C 1
ATOM 1276 O O . PRO A 1 164 ? 10.608 -13.014 -31.400 1.00 51.34 164 PRO A O 1
ATOM 1279 N N . LYS A 1 165 ? 12.062 -12.392 -33.003 1.00 55.53 165 LYS A N 1
ATOM 1280 C CA . LYS A 1 165 ? 11.617 -10.999 -33.034 1.00 55.53 165 LYS A CA 1
ATOM 1281 C C . LYS A 1 165 ? 10.140 -11.015 -33.414 1.00 55.53 165 LYS A C 1
ATOM 1283 O O . LYS A 1 165 ? 9.797 -11.430 -34.521 1.00 55.53 165 LYS A O 1
ATOM 1288 N N . LEU A 1 166 ? 9.274 -10.586 -32.495 1.00 51.62 166 LEU A N 1
ATOM 1289 C CA . LEU A 1 166 ? 7.889 -10.265 -32.824 1.00 51.62 166 LEU A CA 1
ATOM 1290 C C . LEU A 1 166 ? 7.909 -9.357 -34.064 1.00 51.62 166 LEU A C 1
ATOM 1292 O O . LEU A 1 166 ? 8.759 -8.459 -34.120 1.00 51.62 166 LEU A O 1
ATOM 1296 N N . PRO A 1 167 ? 7.040 -9.587 -35.065 1.00 48.31 167 PRO A N 1
ATOM 1297 C CA . PRO A 1 167 ? 6.973 -8.707 -36.218 1.00 48.31 167 PRO A CA 1
ATOM 1298 C C . PRO A 1 167 ? 6.764 -7.290 -35.695 1.00 48.31 167 PRO A C 1
ATOM 1300 O O . PRO A 1 167 ? 5.818 -7.032 -34.946 1.00 48.31 167 PRO A O 1
ATOM 1303 N N . ALA A 1 168 ? 7.706 -6.402 -36.016 1.00 50.56 168 ALA A N 1
ATOM 1304 C CA . ALA A 1 168 ? 7.631 -5.019 -35.590 1.00 50.56 168 ALA A CA 1
ATOM 1305 C C . ALA A 1 168 ? 6.259 -4.469 -36.016 1.00 50.56 168 ALA A C 1
ATOM 1307 O O . ALA A 1 168 ? 5.871 -4.679 -37.172 1.00 50.56 168 ALA A O 1
ATOM 1308 N N . PRO A 1 169 ? 5.502 -3.801 -35.125 1.00 47.88 169 PRO A N 1
ATOM 1309 C CA . PRO A 1 169 ? 4.329 -3.066 -35.568 1.00 47.88 169 PRO A CA 1
ATOM 1310 C C . PRO A 1 169 ? 4.793 -2.125 -36.677 1.00 47.88 169 PRO A C 1
ATOM 1312 O O . PRO A 1 169 ? 5.811 -1.448 -36.514 1.00 47.88 169 PRO A O 1
ATOM 1315 N N . ALA A 1 170 ? 4.101 -2.155 -37.820 1.00 44.84 170 ALA A N 1
ATOM 1316 C CA . ALA A 1 170 ? 4.429 -1.331 -38.973 1.00 44.84 170 ALA A CA 1
ATOM 1317 C C . ALA A 1 170 ? 4.648 0.106 -38.491 1.00 44.84 170 ALA A C 1
ATOM 1319 O O . ALA A 1 170 ? 3.718 0.746 -37.995 1.00 44.84 170 ALA A O 1
ATOM 1320 N N . GLN A 1 171 ? 5.896 0.574 -38.554 1.00 44.34 171 GLN A N 1
ATOM 1321 C CA . GLN A 1 171 ? 6.212 1.939 -38.173 1.00 44.34 171 GLN A CA 1
ATOM 1322 C C . GLN A 1 171 ? 5.386 2.853 -39.084 1.00 44.34 171 GLN A C 1
ATOM 1324 O O . GLN A 1 171 ? 5.455 2.690 -40.307 1.00 44.34 171 GLN A O 1
ATOM 1329 N N . PRO A 1 172 ? 4.600 3.799 -38.541 1.00 43.81 172 PRO A N 1
ATOM 1330 C CA . PRO A 1 172 ? 4.086 4.887 -39.352 1.00 43.81 172 PRO A CA 1
ATOM 1331 C C . PRO A 1 172 ? 5.299 5.537 -40.014 1.00 43.81 172 PRO A C 1
ATOM 1333 O O . PRO A 1 172 ? 6.233 5.927 -39.312 1.00 43.81 172 PRO A O 1
ATOM 1336 N N . GLN A 1 173 ? 5.322 5.590 -41.346 1.00 39.94 173 GLN A N 1
ATOM 1337 C CA . GLN A 1 173 ? 6.360 6.290 -42.095 1.00 39.94 173 GLN A CA 1
ATOM 1338 C C . GLN A 1 173 ? 6.359 7.743 -41.615 1.00 39.94 173 GLN A C 1
ATOM 1340 O O . GLN A 1 173 ? 5.481 8.523 -41.980 1.00 39.94 173 GLN A O 1
ATOM 1345 N N . GLN A 1 174 ? 7.292 8.090 -40.729 1.00 46.94 174 GLN A N 1
ATOM 1346 C CA . GLN A 1 174 ? 7.485 9.475 -40.337 1.00 46.94 174 GLN A CA 1
ATOM 1347 C C . GLN A 1 174 ? 7.944 10.219 -41.597 1.00 46.94 174 GLN A C 1
ATOM 1349 O O . GLN A 1 174 ? 8.895 9.770 -42.243 1.00 46.94 174 GLN A O 1
ATOM 1354 N N . PRO A 1 175 ? 7.258 11.297 -42.014 1.00 47.50 175 PRO A N 1
ATOM 1355 C CA . PRO A 1 175 ? 7.695 12.064 -43.168 1.00 47.50 175 PRO A CA 1
ATOM 1356 C C . PRO A 1 175 ? 9.089 12.625 -42.877 1.00 47.50 175 PRO A C 1
ATOM 1358 O O . PRO A 1 175 ? 9.318 13.184 -41.803 1.00 47.50 175 PRO A O 1
ATOM 1361 N N . ALA A 1 176 ? 10.017 12.446 -43.818 1.00 54.47 176 ALA A N 1
ATOM 1362 C CA . ALA A 1 176 ? 11.378 12.949 -43.697 1.00 54.47 176 ALA A CA 1
ATOM 1363 C C . ALA A 1 176 ? 11.345 14.459 -43.417 1.00 54.47 176 ALA A C 1
ATOM 1365 O O . ALA A 1 176 ? 10.843 15.242 -44.227 1.00 54.47 176 ALA A O 1
ATOM 1366 N N . VAL A 1 177 ? 11.851 14.866 -42.253 1.00 57.25 177 VAL A N 1
ATOM 1367 C CA . VAL A 1 177 ? 11.950 16.280 -41.888 1.00 57.25 177 VAL A CA 1
ATOM 1368 C C . VAL A 1 177 ? 13.084 16.880 -42.714 1.00 57.25 177 VAL A C 1
ATOM 1370 O O . VAL A 1 177 ? 14.247 16.500 -42.566 1.00 57.25 177 VAL A O 1
ATOM 1373 N N . MET A 1 178 ? 12.731 17.786 -43.622 1.00 56.84 178 MET A N 1
ATOM 1374 C CA . MET A 1 178 ? 13.687 18.479 -44.477 1.00 56.84 178 MET A CA 1
ATOM 1375 C C . MET A 1 178 ? 14.186 19.749 -43.791 1.00 56.84 178 MET A C 1
ATOM 1377 O O . MET A 1 178 ? 13.387 20.569 -43.336 1.00 56.84 178 MET A O 1
ATOM 1381 N N . VAL A 1 179 ? 15.504 19.921 -43.733 1.00 64.31 179 VAL A N 1
ATOM 1382 C CA . VAL A 1 179 ? 16.140 21.126 -43.197 1.00 64.31 179 VAL A CA 1
ATOM 1383 C C . VAL A 1 179 ? 16.450 22.070 -44.363 1.00 64.31 179 VAL A C 1
ATOM 1385 O O . VAL A 1 179 ? 17.129 21.645 -45.303 1.00 64.31 179 VAL A O 1
ATOM 1388 N N . PRO A 1 180 ? 15.963 23.325 -44.350 1.00 60.97 180 PRO A N 1
ATOM 1389 C CA . PRO A 1 180 ? 16.336 24.320 -45.348 1.00 60.97 180 PRO A CA 1
ATOM 1390 C C . PRO A 1 180 ? 17.765 24.819 -45.110 1.00 60.97 180 PRO A C 1
ATOM 1392 O O . PRO A 1 180 ? 18.122 25.224 -44.004 1.00 60.97 180 PRO A O 1
ATOM 1395 N N . MET A 1 181 ? 18.570 24.803 -46.166 1.00 66.12 181 MET A N 1
ATOM 1396 C CA . MET A 1 181 ? 19.918 25.358 -46.203 1.00 66.12 181 MET A CA 1
ATOM 1397 C C . MET A 1 181 ? 19.889 26.829 -46.638 1.00 66.12 181 MET A C 1
ATOM 1399 O O . MET A 1 181 ? 18.944 27.299 -47.273 1.00 66.12 181 MET A O 1
ATOM 1403 N N . ALA A 1 182 ? 20.948 27.573 -46.310 1.00 62.19 182 ALA A N 1
ATOM 1404 C CA . ALA A 1 182 ? 21.064 29.004 -46.613 1.00 62.19 182 ALA A CA 1
ATOM 1405 C C . ALA A 1 182 ? 21.137 29.324 -48.123 1.00 62.19 182 ALA A C 1
ATOM 1407 O O . ALA A 1 182 ? 20.888 30.459 -48.519 1.00 62.19 182 ALA A O 1
ATOM 1408 N N . ASP A 1 183 ? 21.455 28.332 -48.957 1.00 66.75 183 ASP A N 1
ATOM 1409 C CA . ASP A 1 183 ? 21.475 28.422 -50.422 1.00 66.75 183 ASP A CA 1
ATOM 1410 C C . ASP A 1 183 ? 20.113 28.102 -51.073 1.00 66.75 183 ASP A C 1
ATOM 1412 O O . ASP A 1 183 ? 19.995 28.095 -52.297 1.00 66.75 183 ASP A O 1
ATOM 1416 N N . GLY A 1 184 ? 19.076 27.852 -50.264 1.00 57.22 184 GLY A N 1
ATOM 1417 C CA . GLY A 1 184 ? 17.732 27.506 -50.727 1.00 57.22 184 GLY A CA 1
ATOM 1418 C C . GLY A 1 184 ? 17.539 26.024 -51.063 1.00 57.22 184 GLY A C 1
ATOM 1419 O O . GLY A 1 184 ? 16.435 25.637 -51.447 1.00 57.22 184 GLY A O 1
ATOM 1420 N N . SER A 1 185 ? 18.564 25.181 -50.902 1.00 68.88 185 SER A N 1
ATOM 1421 C CA . SER A 1 185 ? 18.420 23.727 -51.005 1.00 68.88 185 SER A CA 1
ATOM 1422 C C . SER A 1 185 ? 17.831 23.132 -49.717 1.00 68.88 185 SER A C 1
ATOM 1424 O O . SER A 1 185 ? 17.843 23.757 -48.658 1.00 68.88 185 SER A O 1
ATOM 1426 N N . THR A 1 186 ? 17.269 21.925 -49.789 1.00 58.78 186 THR A N 1
ATOM 1427 C CA . THR A 1 186 ? 16.792 21.196 -48.604 1.00 58.78 186 THR A CA 1
ATOM 1428 C C . THR A 1 186 ? 17.454 19.829 -48.549 1.00 58.78 186 THR A C 1
ATOM 1430 O O . THR A 1 186 ? 17.532 19.138 -49.565 1.00 58.78 186 THR A O 1
ATOM 1433 N N . ILE A 1 187 ? 17.928 19.430 -47.368 1.00 64.94 187 ILE A N 1
ATOM 1434 C CA . ILE A 1 187 ? 18.462 18.083 -47.137 1.00 64.94 187 ILE A CA 1
ATOM 1435 C C . ILE A 1 187 ? 17.651 17.365 -46.055 1.00 64.94 187 ILE A C 1
ATOM 1437 O O . ILE A 1 187 ? 17.155 18.013 -45.128 1.00 64.94 187 ILE A O 1
ATOM 1441 N N . PRO A 1 188 ? 17.483 16.037 -46.153 1.00 62.28 188 PRO A N 1
ATOM 1442 C CA . PRO A 1 188 ? 16.933 15.262 -45.051 1.00 62.28 188 PRO A CA 1
ATOM 1443 C C . PRO A 1 188 ? 17.872 15.363 -43.844 1.00 62.28 188 PRO A C 1
ATOM 1445 O O . PRO A 1 188 ? 19.092 15.310 -44.003 1.00 62.28 188 PRO A O 1
ATOM 1448 N N . LEU A 1 189 ? 17.302 15.514 -42.646 1.00 53.94 189 LEU A N 1
ATOM 1449 C CA . LEU A 1 189 ? 18.049 15.680 -41.391 1.00 53.94 189 LEU A CA 1
ATOM 1450 C C . LEU A 1 189 ? 19.130 14.597 -41.182 1.00 53.94 189 LEU A C 1
ATOM 1452 O O . LEU A 1 189 ? 20.199 14.885 -40.650 1.00 53.94 189 LEU A O 1
ATOM 1456 N N . ASP A 1 190 ? 18.885 13.385 -41.679 1.00 59.81 190 ASP A N 1
ATOM 1457 C CA . ASP A 1 190 ? 19.779 12.226 -41.558 1.00 59.81 190 ASP A CA 1
ATOM 1458 C C . ASP A 1 190 ? 21.014 12.290 -42.478 1.00 59.81 190 ASP A C 1
ATOM 1460 O O . ASP A 1 190 ? 21.942 11.499 -42.328 1.00 59.81 190 ASP A O 1
ATOM 1464 N N . ALA A 1 191 ? 21.037 13.218 -43.440 1.00 57.44 191 ALA A N 1
ATOM 1465 C CA . ALA A 1 191 ? 22.152 13.417 -44.366 1.00 57.44 191 ALA A CA 1
ATOM 1466 C C . ALA A 1 191 ? 23.162 14.471 -43.884 1.00 57.44 191 ALA A C 1
ATOM 1468 O O . ALA A 1 191 ? 24.112 14.766 -44.607 1.00 57.44 191 ALA A O 1
ATOM 1469 N N . ILE A 1 192 ? 22.981 15.047 -42.688 1.00 57.31 192 ILE A N 1
ATOM 1470 C CA . ILE A 1 192 ? 23.976 15.942 -42.090 1.00 57.31 192 ILE A CA 1
ATOM 1471 C C . ILE A 1 192 ? 25.154 15.077 -41.612 1.00 57.31 192 ILE A C 1
ATOM 1473 O O . ILE A 1 192 ? 24.979 14.295 -40.674 1.00 57.31 192 ILE A O 1
ATOM 1477 N N . PRO A 1 193 ? 26.358 15.188 -42.208 1.00 49.91 193 PRO A N 1
ATOM 1478 C CA . PRO A 1 193 ? 27.512 14.448 -41.725 1.00 49.91 193 PRO A CA 1
ATOM 1479 C C . PRO A 1 193 ? 27.866 14.948 -40.320 1.00 49.91 193 PRO A C 1
ATOM 1481 O O . PRO A 1 193 ? 28.352 16.065 -40.140 1.00 49.91 193 PRO A O 1
ATOM 1484 N N . LEU A 1 194 ? 27.612 14.115 -39.310 1.00 48.97 194 LEU A N 1
ATOM 1485 C CA . LEU A 1 194 ? 28.240 14.240 -37.999 1.00 48.97 194 LEU A CA 1
ATOM 1486 C C . LEU A 1 194 ? 29.746 14.117 -38.233 1.00 48.97 194 LEU A C 1
ATOM 1488 O O . LEU A 1 194 ? 30.225 13.037 -38.571 1.00 48.97 194 LEU A O 1
ATOM 1492 N N . GLY A 1 195 ? 30.469 15.234 -38.128 1.00 40.41 195 GLY A N 1
ATOM 1493 C CA . GLY A 1 195 ? 31.924 15.245 -38.245 1.00 40.41 195 GLY A CA 1
ATOM 1494 C C . GLY A 1 195 ? 32.520 14.151 -37.363 1.00 40.41 195 GLY A C 1
ATOM 1495 O O . GLY A 1 195 ? 32.144 14.023 -36.197 1.00 40.41 195 GLY A O 1
ATOM 1496 N N . GLU A 1 196 ? 33.391 13.332 -37.950 1.00 44.50 196 GLU A N 1
ATOM 1497 C CA . GLU A 1 196 ? 34.054 12.227 -37.270 1.00 44.50 196 GLU A CA 1
ATOM 1498 C C . GLU A 1 196 ? 34.762 12.756 -36.018 1.00 44.50 196 GLU A C 1
ATOM 1500 O O . GLU A 1 196 ? 35.777 13.446 -36.090 1.00 44.50 196 GLU A O 1
ATOM 1505 N N . GLY A 1 197 ? 34.188 12.458 -34.851 1.00 42.41 197 GLY A N 1
ATOM 1506 C CA . GLY A 1 197 ? 34.851 12.659 -33.576 1.00 42.41 197 GLY A CA 1
ATOM 1507 C C . GLY A 1 197 ? 36.103 11.793 -33.549 1.00 42.41 197 GLY A C 1
ATOM 1508 O O . GLY A 1 197 ? 36.022 10.566 -33.621 1.00 42.41 197 GLY A O 1
ATOM 1509 N N . GLU A 1 198 ? 37.251 12.451 -33.480 1.00 38.56 198 GLU A N 1
ATOM 1510 C CA . GLU A 1 198 ? 38.573 11.862 -33.331 1.00 38.56 198 GLU A CA 1
ATOM 1511 C C . GLU A 1 198 ? 38.550 10.747 -32.269 1.00 38.56 198 GLU A C 1
ATOM 1513 O O . GLU A 1 198 ? 38.254 10.974 -31.092 1.00 38.56 198 GLU A O 1
ATOM 1518 N N . ARG A 1 199 ? 38.810 9.504 -32.696 1.00 39.72 199 ARG A N 1
ATOM 1519 C CA . ARG A 1 199 ? 38.948 8.354 -31.796 1.00 39.72 199 ARG A CA 1
ATOM 1520 C C . ARG A 1 199 ? 40.168 8.578 -30.904 1.00 39.72 199 ARG A C 1
ATOM 1522 O O . ARG A 1 199 ? 41.293 8.327 -31.326 1.00 39.72 199 ARG A O 1
ATOM 1529 N N . ILE A 1 200 ? 39.951 8.973 -29.654 1.00 36.50 200 ILE A N 1
ATOM 1530 C CA . ILE A 1 200 ? 40.992 8.897 -28.627 1.00 36.50 200 ILE A CA 1
ATOM 1531 C C . ILE A 1 200 ? 41.206 7.414 -28.303 1.00 36.50 200 ILE A C 1
ATOM 1533 O O . ILE A 1 200 ? 40.393 6.776 -27.634 1.00 36.50 200 ILE A O 1
ATOM 1537 N N . ILE A 1 201 ? 42.296 6.851 -28.817 1.00 41.44 201 ILE A N 1
ATOM 1538 C CA . ILE A 1 201 ? 42.814 5.543 -28.410 1.00 41.44 201 ILE A CA 1
ATOM 1539 C C . ILE A 1 201 ? 43.373 5.711 -26.985 1.00 41.44 201 ILE A C 1
ATOM 1541 O O . ILE A 1 201 ? 44.238 6.570 -26.793 1.00 41.44 201 ILE A O 1
ATOM 1545 N N . PRO A 1 202 ? 42.938 4.936 -25.975 1.00 36.59 202 PRO A N 1
ATOM 1546 C CA . PRO A 1 202 ? 43.573 4.984 -24.665 1.00 36.59 202 PRO A CA 1
ATOM 1547 C C . PRO A 1 202 ? 44.999 4.432 -24.785 1.00 36.59 202 PRO A C 1
ATOM 1549 O O . PRO A 1 202 ? 45.197 3.250 -25.065 1.00 36.59 202 PRO A O 1
ATOM 1552 N N . GLN A 1 203 ? 46.005 5.288 -24.599 1.00 39.91 203 GLN A N 1
ATOM 1553 C CA . GLN A 1 203 ? 47.385 4.832 -24.468 1.00 39.91 203 GLN A CA 1
ATOM 1554 C C . GLN A 1 203 ? 47.550 4.082 -23.143 1.00 39.91 203 GLN A C 1
ATOM 1556 O O . GLN A 1 203 ? 47.188 4.578 -22.077 1.00 39.91 203 GLN A O 1
ATOM 1561 N N . SER A 1 204 ? 48.102 2.873 -23.224 1.00 41.16 204 SER A N 1
ATOM 1562 C CA . SER A 1 204 ? 48.488 2.055 -22.080 1.00 41.16 204 SER A CA 1
ATOM 1563 C C . SER A 1 204 ? 49.542 2.779 -21.240 1.00 41.16 204 SER A C 1
ATOM 1565 O O . SER A 1 204 ? 50.656 3.025 -21.707 1.00 41.16 204 SER A O 1
ATOM 1567 N N . ILE A 1 205 ? 49.208 3.089 -19.990 1.00 41.38 205 ILE A N 1
ATOM 1568 C CA . ILE A 1 205 ? 50.168 3.567 -18.995 1.00 41.38 205 ILE A CA 1
ATOM 1569 C C . ILE A 1 205 ? 51.020 2.366 -18.564 1.00 41.38 205 ILE A C 1
ATOM 1571 O O . ILE A 1 205 ? 50.537 1.474 -17.870 1.00 41.38 205 ILE A O 1
ATOM 1575 N N . ASN A 1 206 ? 52.286 2.334 -18.986 1.00 40.53 206 ASN A N 1
ATOM 1576 C CA . ASN A 1 206 ? 53.292 1.440 -18.414 1.00 40.53 206 ASN A CA 1
ATOM 1577 C C . ASN A 1 206 ? 53.689 1.970 -17.030 1.00 40.53 206 ASN A C 1
ATOM 1579 O O . ASN A 1 206 ? 54.314 3.024 -16.922 1.00 40.53 206 ASN A O 1
ATOM 1583 N N . LEU A 1 207 ? 53.331 1.234 -15.977 1.00 40.44 207 LEU A N 1
ATOM 1584 C CA . LEU A 1 207 ? 53.862 1.431 -14.629 1.00 40.44 207 LEU A CA 1
ATOM 1585 C C . LEU A 1 207 ? 55.205 0.687 -14.505 1.00 40.44 207 LEU A C 1
ATOM 1587 O O . LEU A 1 207 ? 55.246 -0.512 -14.797 1.00 40.44 207 LEU A O 1
ATOM 1591 N N . PRO A 1 208 ? 56.299 1.345 -14.077 1.00 36.78 208 PRO A N 1
ATOM 1592 C CA . PRO A 1 208 ? 57.548 0.656 -13.782 1.00 36.78 208 PRO A CA 1
ATOM 1593 C C . PRO A 1 208 ? 57.368 -0.238 -12.548 1.00 36.78 208 PRO A C 1
ATOM 1595 O O . PRO A 1 208 ? 56.856 0.200 -11.519 1.00 36.78 208 PRO A O 1
ATOM 1598 N N . GLN A 1 209 ? 57.774 -1.500 -12.680 1.00 45.84 209 GLN A N 1
ATOM 1599 C CA . GLN A 1 209 ? 57.873 -2.450 -11.574 1.00 45.84 209 GLN A CA 1
ATOM 1600 C C . GLN A 1 209 ? 58.994 -1.989 -10.626 1.00 45.84 209 GLN A C 1
ATOM 1602 O O . GLN A 1 209 ? 60.097 -1.691 -11.091 1.00 45.84 209 GLN A O 1
ATOM 1607 N N . LEU A 1 210 ? 58.686 -1.913 -9.330 1.00 40.66 210 LEU A N 1
ATOM 1608 C CA . LEU A 1 210 ? 59.651 -1.820 -8.229 1.00 40.66 210 LEU A CA 1
ATOM 1609 C C . LEU A 1 210 ? 59.993 -3.227 -7.738 1.00 40.66 210 LEU A C 1
ATOM 1611 O O . LEU A 1 210 ? 59.046 -4.041 -7.643 1.00 40.66 210 LEU A O 1
#

Secondary structure (DSSP, 8-state):
-HHHHHHHHHHHTSSSHHHHHHHHHHHHHS-HHHHHHHHHHHHHHHHHHHHHHHGGGGTT-TTHHHHHHHHHHHHHHHTTT---PPPSS--GGGGSGGGSSHHHHHHHHHHHHHHHHHHHHHHHHTGGGGGPPPPPHHHHHHHHHTT---STTS---PPPTTS--PPPP----PPP-EEEPTTS-EEEGGGS--------------PPP-

Foldseek 3Di:
DVVVVVVVVVVVVPPPPPVVVVVVVCVVVVDPPVVVVVLLVVLQVVLVVLCVVCVVVVPVPPLSVLLSVLLSQLQSCLLVQHPLDQDPDDPPVLVDPVLVDPVNVSSVVSSSVNSSVNNVSNVVVVSSLVPQDDDDPVVVVVCVVVVNPPDPSNDDPDPDPPPPPDPPDPPDPDPFDWDQDPVRDTDGPVPPDPPDDDDDDDDDDDDDDD

Sequence (210 aa):
SKLLMALVAITALSQTGCSVVHNGYTALTRNGTWNDTVVVLRNRSFSMKAWHRRKHRFCREKYQRDFCAGFRAGYEAVASGSDGCTPAFPPSEYWSWEYQSAEGQAKTSAWYSAFPHGARAAEEDGVANWNQVPMSAALQAEYQQAGVLTHEGALYPIPDPNAPKLPAPAQPQQPAVMVPMADGSTIPLDAIPLGEGERIIPQSINLPQL

Radius of gyration: 29.38 Å; chains: 1; bounding box: 81×59×74 Å

pLDDT: mean 73.43, std 19.26, range [36.5, 97.12]